Protein AF-A0A4V3XBP9-F1 (afdb_monomer_lite)

Sequence (284 aa):
MIACDRCDEWYHTQCVDMPDLEVDLVDQFICPVCILNNPNHLLKTTYKQRCWAGLRHPNPLSPEACHKPARGAFSKYCSDDCGVRFMQIRISEWGGDKAALWEAVKDAEKREAVVVRCRLDSDADNGTIQGVGRHGPAFEQCGWDQRLCFGDTEVVEFGADVLETYEEEQAREVKEDEDAMQVDEVNEWWCKGKKKCDRHAGWQKLRLAEVEFEKEMLDAGLERLTTQERKIRKRMEDVIIPNAQRSSAGSGPLQPLNGEILPNDSGKIRENGTKGKKRKAELE

pLDDT: mean 72.6, std 23.07, range [29.36, 97.5]

Organism: NCBI:txid98765

InterPro domains:
  IPR001965 Zinc finger, PHD-type [SM00249] (1-35)
  IPR011011 Zinc finger, FYVE/PHD-type [SSF57903] (1-42)
  IPR013083 Zinc finger, RING/FYVE/PHD-type [G3DSA:3.30.40.10] (1-42)
  IPR019787 Zinc finger, PHD-finger [PF00628] (1-34)
  IPR037869 Spp1/CFP1 [PTHR46174] (1-94)

Foldseek 3Di:
DDAAPPPRDDDDCVVQVHDPLQPQFWDHDHGPVNCVVCVVDPDDTDTAQAQVLLVPDPDNPDPPGGSHHAPPPVGSHVDVVSVVVSVVVVVVVVVPDPVVVCVVCVPPDDPDDDDDDPDDPDPDDDDDDDDDDDPDPPLQFCFDFQCLPDDPVCCVVCVVVVVVVVVVVVVVVVDPDDDDDDDPDPPPRTGRHGNCDVVCHCVVVVSVVVVVVVVVVVVVVVVVVVVVVVVVVVVVVVVVVVVVVVVPPPDDDDDDDDDDDDDDDDDDDDDDDDDDDDDDDDDD

Radius of gyration: 34.08 Å; chains: 1; bounding box: 68×58×112 Å

Secondary structure (DSSP, 8-state):
-EE-TTT--EE-GGGGT--TTTGGGEEE---HHHHHH-TTS----EEPPBPHHHHTSSSTTSTTS--SBP-GGG-SSSSHHHHHHHHHHHHHHHTT-HHHHHHHHTT-------------TT---S--------------B---BGGGG--HHHHHHHHHHHHHHHHHHHHHHT---S----------SB--SBSS-GGGTTHHHHHHHHHHHHHHHHHHHHHHHHHHHHHHHHHHHHHHHHHHHHTS---PPP------------------------------

Structure (mmCIF, N/CA/C/O backbone):
data_AF-A0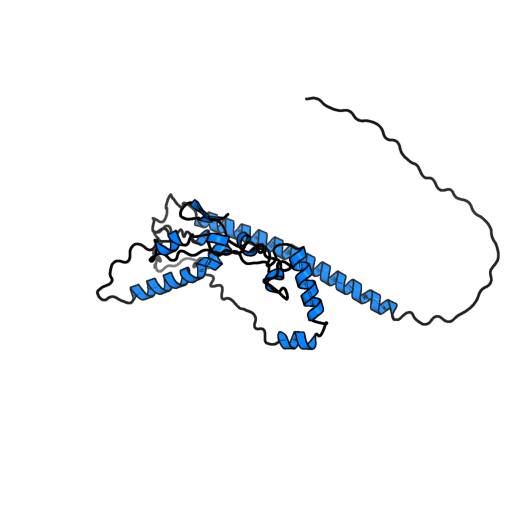A4V3XBP9-F1
#
_entry.id   AF-A0A4V3XBP9-F1
#
loop_
_atom_site.group_PDB
_atom_site.id
_atom_site.type_symbol
_atom_site.label_atom_id
_atom_site.label_alt_id
_atom_site.label_comp_id
_atom_site.label_asym_id
_atom_site.label_entity_id
_atom_site.label_seq_id
_atom_site.pdbx_PDB_ins_code
_atom_site.Cartn_x
_atom_site.Cartn_y
_atom_site.Cartn_z
_atom_site.occupancy
_atom_site.B_iso_or_equiv
_atom_site.auth_seq_id
_atom_site.auth_comp_id
_atom_site.auth_asym_id
_atom_site.auth_atom_id
_atom_site.pdbx_PDB_model_num
ATOM 1 N N . MET A 1 1 ? -19.962 8.653 -4.213 1.00 91.44 1 MET A N 1
ATOM 2 C CA . MET A 1 1 ? -20.461 8.597 -2.820 1.00 91.44 1 MET A CA 1
ATOM 3 C C . MET A 1 1 ? -19.537 7.687 -2.029 1.00 91.44 1 MET A C 1
ATOM 5 O O . MET A 1 1 ? -18.980 6.783 -2.638 1.00 91.44 1 MET A O 1
ATOM 9 N N . ILE A 1 2 ? -19.365 7.938 -0.735 1.00 95.50 2 ILE A N 1
ATOM 10 C CA . ILE A 1 2 ? -18.496 7.190 0.183 1.00 95.50 2 ILE A CA 1
ATOM 11 C C . ILE A 1 2 ? -19.254 6.918 1.489 1.00 95.50 2 ILE A C 1
ATOM 13 O O . ILE A 1 2 ? -20.028 7.772 1.924 1.00 95.50 2 ILE A O 1
ATOM 17 N N . ALA A 1 3 ? -19.082 5.736 2.077 1.00 96.62 3 ALA A N 1
ATOM 18 C CA . ALA A 1 3 ? -19.754 5.332 3.312 1.00 96.62 3 ALA A CA 1
ATOM 19 C C . ALA A 1 3 ? -18.809 5.471 4.511 1.00 96.62 3 ALA A C 1
ATOM 21 O O . ALA A 1 3 ? -17.621 5.191 4.384 1.00 96.62 3 ALA A O 1
ATOM 22 N N . CYS A 1 4 ? -19.326 5.932 5.651 1.00 96.75 4 CYS A N 1
ATOM 23 C CA . CYS A 1 4 ? -18.564 6.049 6.896 1.00 96.75 4 CYS A CA 1
ATOM 24 C C . CYS A 1 4 ? -18.426 4.689 7.591 1.00 96.75 4 CYS A C 1
ATOM 26 O O . CYS A 1 4 ? -19.439 4.111 7.965 1.00 96.75 4 CYS A O 1
ATOM 28 N N . ASP A 1 5 ? -17.203 4.247 7.891 1.00 95.88 5 ASP A N 1
ATOM 29 C CA . ASP A 1 5 ? -16.923 2.946 8.530 1.00 95.88 5 ASP A CA 1
ATOM 30 C C . ASP A 1 5 ? -17.340 2.860 10.012 1.00 95.88 5 ASP A C 1
ATOM 32 O O . ASP A 1 5 ? -17.158 1.834 10.665 1.00 95.88 5 ASP A O 1
ATOM 36 N N . ARG A 1 6 ? -17.866 3.952 10.583 1.00 93.62 6 ARG A N 1
ATOM 37 C CA . ARG A 1 6 ? -18.352 4.000 11.973 1.00 93.62 6 ARG A CA 1
ATOM 38 C C . ARG A 1 6 ? -19.871 4.058 12.095 1.00 93.62 6 ARG A C 1
ATOM 40 O O . ARG A 1 6 ? -20.410 3.504 13.047 1.00 93.62 6 ARG A O 1
ATOM 47 N N . CYS A 1 7 ? -20.546 4.804 11.224 1.00 95.31 7 CYS A N 1
ATOM 48 C CA . CYS A 1 7 ? -21.994 5.017 11.320 1.00 95.31 7 CYS A CA 1
ATOM 49 C C . CYS A 1 7 ? -22.768 4.523 10.098 1.00 95.31 7 CYS A C 1
ATOM 51 O O . CYS A 1 7 ? -23.975 4.720 10.058 1.00 95.31 7 CYS A O 1
ATOM 53 N N . ASP A 1 8 ? -22.084 3.947 9.105 1.00 95.75 8 ASP A N 1
ATOM 54 C CA . ASP A 1 8 ? -22.644 3.376 7.873 1.00 95.75 8 ASP A CA 1
ATOM 55 C C . ASP A 1 8 ? -23.457 4.351 6.993 1.00 95.75 8 ASP A C 1
ATOM 57 O O . ASP A 1 8 ? -24.073 3.956 6.001 1.00 95.75 8 ASP A O 1
ATOM 61 N N . GLU A 1 9 ? -23.421 5.649 7.305 1.00 96.94 9 GLU A N 1
ATOM 62 C CA . GLU A 1 9 ? -24.084 6.695 6.525 1.00 96.94 9 GLU A CA 1
ATOM 63 C C . GLU A 1 9 ? -23.296 7.040 5.256 1.00 96.94 9 GLU A C 1
ATOM 65 O O . GLU A 1 9 ? -22.059 7.063 5.243 1.00 96.94 9 GLU A O 1
ATOM 70 N N . TRP A 1 10 ? -24.032 7.352 4.186 1.00 96.69 10 TRP A N 1
ATOM 71 C CA . TRP A 1 10 ? -23.480 7.646 2.866 1.00 96.69 10 TRP A CA 1
ATOM 72 C C . TRP A 1 10 ? -23.360 9.146 2.613 1.00 96.69 10 TRP A C 1
ATOM 74 O O . TRP A 1 10 ? -24.317 9.907 2.746 1.00 96.69 10 TRP A O 1
ATOM 84 N N . TYR A 1 11 ? -22.191 9.558 2.138 1.00 95.81 11 TYR A N 1
ATOM 85 C CA . TYR A 1 11 ? -21.856 10.947 1.861 1.00 95.81 11 TYR A CA 1
ATOM 86 C C . TYR A 1 11 ? -21.473 11.134 0.390 1.00 95.81 11 TYR A C 1
ATOM 88 O O . TYR A 1 11 ? -20.877 10.262 -0.251 1.00 95.81 11 TYR A O 1
ATOM 96 N N . HIS A 1 12 ? -21.793 12.294 -0.181 1.00 95.94 12 HIS A N 1
ATOM 97 C CA . HIS A 1 12 ? -21.179 12.710 -1.442 1.00 95.94 12 HIS A CA 1
ATOM 98 C C . HIS A 1 12 ? -19.734 13.123 -1.165 1.00 95.94 12 HIS A C 1
ATOM 100 O O . HIS A 1 12 ? -19.489 13.854 -0.211 1.00 95.94 12 HIS A O 1
ATOM 106 N N . THR A 1 13 ? -18.797 12.697 -2.012 1.00 93.31 13 THR A N 1
ATOM 107 C CA . THR A 1 13 ? -17.357 12.977 -1.869 1.00 93.31 13 THR A CA 1
ATOM 108 C C . THR A 1 13 ? -17.093 14.483 -1.808 1.00 93.31 13 THR A C 1
ATOM 110 O O . THR A 1 13 ? -16.409 14.957 -0.908 1.00 93.31 13 THR A O 1
ATOM 113 N N . GLN A 1 14 ? -17.780 15.262 -2.648 1.00 93.62 14 GLN A N 1
ATOM 114 C CA . GLN A 1 14 ? -17.704 16.727 -2.632 1.00 93.62 14 GLN A CA 1
ATOM 115 C C . GLN A 1 14 ? -18.301 17.378 -1.370 1.00 93.62 14 GLN A C 1
ATOM 117 O O . GLN A 1 14 ? -17.860 18.453 -0.987 1.00 93.62 14 GLN A O 1
ATOM 122 N N . CYS A 1 15 ? -19.291 16.762 -0.711 1.00 94.31 15 CYS A N 1
ATOM 123 C CA . CYS A 1 15 ? -19.887 17.310 0.518 1.00 94.31 15 CYS A CA 1
ATOM 124 C C . CYS A 1 15 ? -19.013 17.093 1.761 1.00 94.31 15 CYS A C 1
ATOM 126 O O . CYS A 1 15 ? -19.315 17.648 2.814 1.00 94.31 15 CYS A O 1
ATOM 128 N N . VAL A 1 16 ? -17.977 16.260 1.652 1.00 93.56 16 VAL A N 1
ATOM 129 C CA . VAL A 1 16 ? -17.007 15.974 2.719 1.00 93.56 16 VAL A CA 1
ATOM 130 C C . VAL A 1 16 ? -15.591 16.401 2.318 1.00 93.56 16 VAL A C 1
ATOM 132 O O . VAL A 1 16 ? -14.623 15.850 2.830 1.00 93.56 16 VAL A O 1
ATOM 135 N N . ASP A 1 17 ? -15.482 17.357 1.387 1.00 91.50 17 ASP A N 1
ATOM 136 C CA . ASP A 1 17 ? -14.224 17.926 0.880 1.00 91.50 17 ASP A CA 1
ATOM 137 C C . ASP A 1 17 ? -13.209 16.883 0.377 1.00 91.50 17 ASP A C 1
ATOM 139 O O . ASP A 1 17 ? -11.997 17.062 0.480 1.00 91.50 17 ASP A O 1
ATOM 143 N N . MET A 1 18 ? -13.702 15.785 -0.204 1.00 90.94 18 MET A N 1
ATOM 144 C CA . MET A 1 18 ? -12.874 14.712 -0.747 1.00 90.94 18 MET A CA 1
ATOM 145 C C . MET A 1 18 ? -12.858 14.765 -2.282 1.00 90.94 18 MET A C 1
ATOM 147 O O . MET A 1 18 ? -13.892 14.512 -2.913 1.00 90.94 18 MET A O 1
ATOM 151 N N . PRO A 1 19 ? -11.713 15.084 -2.915 1.00 91.12 19 PRO A N 1
ATOM 152 C CA . PRO A 1 19 ? -11.616 15.144 -4.367 1.00 91.12 19 PRO A CA 1
ATOM 153 C C . PRO A 1 19 ? -11.715 13.744 -4.980 1.00 91.12 19 PRO A C 1
ATOM 155 O O . PRO A 1 19 ? -11.162 12.780 -4.456 1.00 91.12 19 PRO A O 1
ATOM 158 N N . ASP A 1 20 ? -12.362 13.636 -6.143 1.00 90.06 20 ASP A N 1
ATOM 159 C CA . ASP A 1 20 ? -12.661 12.342 -6.779 1.00 90.06 20 ASP A CA 1
ATOM 160 C C . ASP A 1 20 ? -11.404 11.510 -7.103 1.00 90.06 20 ASP A C 1
ATOM 162 O O . ASP A 1 20 ? -11.460 10.284 -7.142 1.00 90.06 20 ASP A O 1
ATOM 166 N N . LEU A 1 21 ? -10.256 12.168 -7.291 1.00 90.50 21 LEU A N 1
ATOM 167 C CA . LEU A 1 21 ? -8.968 11.510 -7.528 1.00 90.50 21 LEU A CA 1
ATOM 168 C C . LEU A 1 21 ? -8.425 10.782 -6.286 1.00 90.50 21 LEU A C 1
ATOM 170 O O . LEU A 1 21 ? -7.641 9.850 -6.431 1.00 90.50 21 LEU A O 1
ATOM 174 N N . GLU A 1 22 ? -8.823 11.189 -5.081 1.00 90.06 22 GLU A N 1
ATOM 175 C CA . GLU A 1 22 ? -8.326 10.625 -3.818 1.00 90.06 22 GLU A CA 1
ATOM 176 C C . GLU A 1 22 ? -9.251 9.555 -3.236 1.00 90.06 22 GLU A C 1
ATOM 178 O O . GLU A 1 22 ? -8.846 8.820 -2.340 1.00 90.06 22 GLU A O 1
ATOM 183 N N . VAL A 1 23 ? -10.466 9.411 -3.768 1.00 92.69 23 VAL A N 1
ATOM 184 C CA . VAL A 1 23 ? -11.466 8.454 -3.269 1.00 92.69 23 VAL A CA 1
ATOM 185 C C . VAL A 1 23 ? -10.934 7.018 -3.302 1.00 92.69 23 VAL A C 1
ATOM 187 O O . VAL A 1 23 ? -11.096 6.279 -2.336 1.00 92.69 23 VAL A O 1
ATOM 190 N N . ASP A 1 24 ? -10.216 6.644 -4.365 1.00 91.81 24 ASP A N 1
ATOM 191 C CA . ASP A 1 24 ? -9.596 5.316 -4.510 1.00 91.81 24 ASP A CA 1
ATOM 192 C C . ASP A 1 24 ? -8.449 5.066 -3.509 1.00 91.81 24 ASP A C 1
ATOM 194 O O . ASP A 1 24 ? -8.020 3.922 -3.316 1.00 91.81 24 ASP A O 1
ATOM 198 N N . LEU A 1 25 ? -7.914 6.129 -2.901 1.00 95.50 25 LEU A N 1
ATOM 199 C CA . LEU A 1 25 ? -6.853 6.056 -1.900 1.00 95.50 25 LEU A CA 1
ATOM 200 C C . LEU A 1 25 ? -7.402 5.924 -0.489 1.00 95.50 25 LEU A C 1
ATOM 202 O O . LEU A 1 25 ? -6.624 5.615 0.404 1.00 95.50 25 LEU A O 1
ATOM 206 N N . VAL A 1 26 ? -8.695 6.138 -0.260 1.00 96.00 26 VAL A N 1
ATOM 207 C CA . VAL A 1 26 ? -9.257 5.988 1.080 1.00 96.00 26 VAL A CA 1
ATOM 208 C C . VAL A 1 26 ? -9.154 4.526 1.511 1.00 96.00 26 VAL A C 1
ATOM 210 O O . VAL A 1 26 ? -9.463 3.593 0.756 1.00 96.00 26 VAL A O 1
ATOM 213 N N . ASP A 1 27 ? -8.635 4.335 2.718 1.00 94.44 27 ASP A N 1
ATOM 214 C CA . ASP A 1 27 ? -8.583 3.031 3.363 1.00 94.44 27 ASP A CA 1
ATOM 215 C C . ASP A 1 27 ? -9.769 2.873 4.311 1.00 94.44 27 ASP A C 1
ATOM 217 O O . ASP A 1 27 ? -10.637 2.042 4.058 1.00 94.44 27 ASP A O 1
ATOM 221 N N . GLN A 1 28 ? -9.866 3.764 5.300 1.00 95.06 28 GLN A N 1
ATOM 222 C CA . GLN A 1 28 ? -11.012 3.894 6.193 1.00 95.06 28 GLN A CA 1
ATOM 223 C C . GLN A 1 28 ? -11.531 5.332 6.162 1.00 95.06 28 GLN A C 1
ATOM 225 O O . GLN A 1 28 ? -10.770 6.272 6.396 1.00 95.06 28 GLN A O 1
ATOM 230 N N . PHE A 1 29 ? -12.823 5.521 5.904 1.00 96.81 29 PHE A N 1
ATOM 231 C CA . PHE A 1 29 ? -13.483 6.821 5.931 1.00 96.81 29 PHE A CA 1
ATOM 232 C C . PHE A 1 29 ? -14.249 7.030 7.234 1.00 96.81 29 PHE A C 1
ATOM 234 O O . PHE A 1 29 ? -15.204 6.313 7.531 1.00 96.81 29 PHE A O 1
ATOM 241 N N . ILE A 1 30 ? -13.902 8.085 7.976 1.00 96.50 30 ILE A N 1
ATOM 242 C CA . ILE A 1 30 ? -14.683 8.529 9.134 1.00 96.50 30 ILE A CA 1
ATOM 243 C C . ILE A 1 30 ? -15.304 9.890 8.831 1.00 96.50 30 ILE A C 1
ATOM 245 O O . ILE A 1 30 ? -14.603 10.862 8.548 1.00 96.50 30 ILE A O 1
ATOM 249 N N . CYS A 1 31 ? -16.634 9.978 8.905 1.00 95.69 31 CYS A N 1
ATOM 250 C CA . CYS A 1 31 ? -17.333 11.216 8.584 1.00 95.69 31 CYS A CA 1
ATOM 251 C C . CYS A 1 31 ? -17.072 12.319 9.631 1.00 95.69 31 CYS A C 1
ATOM 253 O O . CYS A 1 31 ? -16.862 12.022 10.814 1.00 95.69 31 CYS A O 1
ATOM 255 N N . PRO A 1 32 ? -17.173 13.607 9.245 1.00 94.44 32 PRO A N 1
ATOM 256 C CA . PRO A 1 32 ? -16.943 14.729 10.159 1.00 94.44 32 PRO A CA 1
ATOM 257 C C . PRO A 1 32 ? -17.831 14.695 11.408 1.00 94.44 32 PRO A C 1
ATOM 259 O O . PRO A 1 32 ? -17.388 15.053 12.495 1.00 94.44 32 PRO A O 1
ATOM 262 N N . VAL A 1 33 ? -19.071 14.211 11.276 1.00 94.88 33 VAL A N 1
ATOM 263 C CA . VAL A 1 33 ? -20.015 14.076 12.398 1.00 94.88 33 VAL A CA 1
ATOM 264 C C . VAL A 1 33 ? -19.495 13.078 13.434 1.00 94.88 33 VAL A C 1
ATOM 266 O O . VAL A 1 33 ? -19.528 13.355 14.631 1.00 94.88 33 VAL A O 1
ATOM 269 N N . CYS A 1 34 ? -18.968 11.932 12.996 1.00 95.31 34 CYS A N 1
ATOM 270 C CA . CYS A 1 34 ? -18.378 10.945 13.895 1.00 95.31 34 CYS A CA 1
ATOM 271 C C . CYS A 1 34 ? -17.122 11.474 14.590 1.00 95.31 34 CYS A C 1
ATOM 273 O O . CYS A 1 34 ? -16.969 11.228 15.784 1.00 95.31 34 CYS A O 1
ATOM 275 N N . ILE A 1 35 ? -16.261 12.209 13.878 1.00 93.19 35 ILE A N 1
ATOM 276 C CA . ILE A 1 35 ? -15.054 12.818 14.457 1.00 93.19 35 ILE A CA 1
ATOM 277 C C . ILE A 1 35 ? -15.447 13.837 15.538 1.00 93.19 35 ILE A C 1
ATOM 279 O O . ILE A 1 35 ? -14.951 13.771 16.659 1.00 93.19 35 ILE A O 1
ATOM 283 N N . LEU A 1 36 ? -16.400 14.727 15.241 1.00 93.00 36 LEU A N 1
ATOM 284 C CA . LEU A 1 36 ? -16.852 15.766 16.173 1.00 93.00 36 LEU A CA 1
ATOM 285 C C . LEU A 1 36 ? -17.561 15.204 17.413 1.00 93.00 36 LEU A C 1
ATOM 287 O O . LEU A 1 36 ? -17.370 15.715 18.512 1.00 93.00 36 LEU A O 1
ATOM 291 N N . ASN A 1 37 ? -18.357 14.143 17.258 1.00 94.06 37 ASN A N 1
ATOM 292 C CA . ASN A 1 37 ? -19.113 13.549 18.366 1.00 94.06 37 ASN A CA 1
ATOM 293 C C . ASN A 1 37 ? -18.254 12.701 19.317 1.00 94.06 37 ASN A C 1
ATOM 295 O O . ASN A 1 37 ? -18.747 12.273 20.358 1.00 94.06 37 ASN A O 1
ATOM 299 N N . ASN A 1 38 ? -16.995 12.426 18.971 1.00 90.25 38 ASN A N 1
ATOM 300 C CA . ASN A 1 38 ? -16.111 11.555 19.743 1.00 90.25 38 ASN A CA 1
ATOM 301 C C . ASN A 1 38 ? -14.758 12.242 20.010 1.00 90.25 38 ASN A C 1
ATOM 303 O O . ASN A 1 38 ? -13.726 11.720 19.595 1.00 90.25 38 ASN A O 1
ATOM 307 N N . PRO A 1 39 ? -14.730 13.387 20.721 1.00 85.31 39 PRO A N 1
ATOM 308 C CA . PRO A 1 39 ? -13.514 14.188 20.894 1.00 85.31 39 PRO A CA 1
ATOM 309 C C . PRO A 1 39 ? -12.410 13.478 21.694 1.00 85.31 39 PRO A C 1
ATOM 311 O O . PRO A 1 39 ? -11.242 13.824 21.562 1.00 85.31 39 PRO A O 1
ATOM 314 N N . ASN A 1 40 ? -12.769 12.469 22.494 1.00 87.06 40 ASN A N 1
ATOM 315 C CA . ASN A 1 40 ? -11.823 11.671 23.280 1.00 87.06 40 ASN A CA 1
ATOM 316 C C . ASN A 1 40 ? -11.276 10.452 22.512 1.00 87.06 40 ASN A C 1
ATOM 318 O O . ASN A 1 40 ? -10.496 9.683 23.065 1.00 87.06 40 ASN A O 1
ATOM 322 N N . HIS A 1 41 ? -11.685 10.252 21.255 1.00 83.44 41 HIS A N 1
ATOM 323 C CA . HIS A 1 41 ? -11.189 9.180 20.396 1.00 83.44 41 HIS A CA 1
ATOM 324 C C . HIS A 1 41 ? -10.408 9.772 19.215 1.00 83.44 41 HIS A C 1
ATOM 326 O O . HIS A 1 41 ? -10.851 10.726 18.580 1.00 83.44 41 HIS A O 1
ATOM 332 N N . LEU A 1 42 ? -9.270 9.166 18.868 1.00 85.19 42 LEU A N 1
ATOM 333 C CA . LEU A 1 42 ? -8.418 9.546 17.728 1.00 85.19 42 LEU A CA 1
ATOM 334 C C . LEU A 1 42 ? -9.012 9.086 16.382 1.00 85.19 42 LEU A C 1
ATOM 336 O O . LEU A 1 42 ? -8.369 8.391 15.597 1.00 85.19 42 LEU A O 1
ATOM 340 N N . LEU A 1 43 ? -10.266 9.447 16.117 1.00 91.12 43 LEU A N 1
ATOM 341 C CA . LEU A 1 43 ? -10.947 9.101 14.874 1.00 91.12 43 LEU A CA 1
ATOM 342 C C . LEU A 1 43 ? -10.453 9.983 13.727 1.00 91.12 43 LEU A C 1
ATOM 344 O O . LEU A 1 43 ? -10.602 11.204 13.758 1.00 91.12 43 LEU A O 1
ATOM 348 N N . LYS A 1 44 ? -9.902 9.354 12.689 1.00 92.50 44 LYS A N 1
ATOM 349 C CA . LYS A 1 44 ? -9.446 10.022 11.467 1.00 92.50 44 LYS A CA 1
ATOM 350 C C . LYS A 1 44 ? -9.636 9.110 10.260 1.00 92.50 44 LYS A C 1
ATOM 352 O O . LYS A 1 44 ? -9.524 7.896 10.387 1.00 92.50 44 LYS A O 1
ATOM 357 N N . THR A 1 45 ? -9.880 9.707 9.099 1.00 93.94 45 THR A N 1
ATOM 358 C CA . THR A 1 45 ? -9.830 8.997 7.815 1.00 93.94 45 THR A CA 1
ATOM 359 C C . THR A 1 45 ? -8.389 8.581 7.523 1.00 93.94 45 THR A C 1
ATOM 361 O O . THR A 1 45 ? -7.470 9.399 7.642 1.00 93.94 45 THR A O 1
ATOM 364 N N . THR A 1 46 ? -8.188 7.322 7.149 1.00 94.12 46 THR A N 1
ATOM 365 C CA . THR A 1 46 ? -6.886 6.760 6.776 1.00 94.12 46 THR A CA 1
ATOM 366 C C . THR A 1 46 ? -6.805 6.551 5.266 1.00 94.12 46 THR A C 1
ATOM 368 O O . THR A 1 46 ? -7.819 6.429 4.573 1.00 94.12 46 THR A O 1
ATOM 371 N N . TYR A 1 47 ? -5.581 6.544 4.736 1.00 94.94 47 TYR A N 1
ATOM 372 C CA . TYR A 1 47 ? -5.331 6.505 3.297 1.00 94.94 47 TYR A CA 1
ATOM 373 C C . TYR A 1 47 ? -4.253 5.481 2.943 1.00 94.94 47 TYR A C 1
ATOM 375 O O . TYR A 1 47 ? -3.198 5.407 3.575 1.00 94.94 47 TYR A O 1
ATOM 383 N N . LYS A 1 48 ? -4.494 4.754 1.855 1.00 94.69 48 LYS A N 1
ATOM 384 C CA . LYS A 1 48 ? -3.541 3.882 1.177 1.00 94.69 48 LYS A CA 1
ATOM 385 C C . LYS A 1 48 ? -2.418 4.710 0.568 1.00 94.69 48 LYS A C 1
ATOM 387 O O . LYS A 1 48 ? -2.619 5.807 0.044 1.00 94.69 48 LYS A O 1
ATOM 392 N N . GLN A 1 49 ? -1.221 4.133 0.545 1.00 94.62 49 GLN A N 1
ATOM 393 C CA . GLN A 1 49 ? -0.086 4.742 -0.140 1.00 94.62 49 GLN A CA 1
ATOM 394 C C . GLN A 1 49 ? -0.370 4.862 -1.641 1.00 94.62 49 GLN A C 1
ATOM 396 O O . GLN A 1 49 ? -0.649 3.870 -2.315 1.00 94.62 49 GLN A O 1
ATOM 401 N N . ARG A 1 50 ? -0.273 6.076 -2.185 1.00 95.56 50 ARG A N 1
ATOM 402 C CA . ARG A 1 50 ? -0.457 6.342 -3.617 1.00 95.56 50 ARG A CA 1
ATOM 403 C C . ARG A 1 50 ? 0.710 5.790 -4.441 1.00 95.56 50 ARG A C 1
ATOM 405 O O . ARG A 1 50 ? 1.859 5.788 -4.006 1.00 95.56 50 ARG A O 1
ATOM 412 N N . CYS A 1 51 ? 0.428 5.367 -5.674 1.00 96.06 51 CYS A N 1
ATOM 413 C CA . CYS A 1 51 ? 1.435 4.916 -6.634 1.00 96.06 51 CYS A CA 1
ATOM 414 C C . CYS A 1 51 ? 2.591 5.922 -6.780 1.00 96.06 51 CYS A C 1
ATOM 416 O O . CYS A 1 51 ? 2.381 7.094 -7.110 1.00 96.06 51 CYS A O 1
ATOM 418 N N . TRP A 1 52 ? 3.832 5.447 -6.626 1.00 94.81 52 TRP A N 1
ATOM 419 C CA . TRP A 1 52 ? 5.009 6.321 -6.627 1.00 94.81 52 TRP A CA 1
ATOM 420 C C . TRP A 1 52 ? 5.231 7.040 -7.962 1.00 94.81 52 TRP A C 1
ATOM 422 O O . TRP A 1 52 ? 5.719 8.168 -7.983 1.00 94.81 52 TRP A O 1
ATOM 432 N N . ALA A 1 53 ? 4.815 6.414 -9.069 1.00 94.56 53 ALA A N 1
ATOM 433 C CA . ALA A 1 53 ? 4.848 7.019 -10.398 1.00 94.56 53 ALA A CA 1
ATOM 434 C C . ALA A 1 53 ? 3.941 8.257 -10.499 1.00 94.56 53 ALA A C 1
ATOM 436 O O . ALA A 1 53 ? 4.254 9.189 -11.229 1.00 94.56 53 ALA A O 1
ATOM 437 N N . GLY A 1 54 ? 2.829 8.279 -9.758 1.00 93.50 54 GLY A N 1
ATOM 438 C CA . GLY A 1 54 ? 1.959 9.448 -9.665 1.00 93.50 54 GLY A CA 1
ATOM 439 C C . GLY A 1 54 ? 2.500 10.517 -8.725 1.00 93.50 54 GLY A C 1
ATOM 440 O O . GLY A 1 54 ? 2.508 11.690 -9.080 1.00 93.50 54 GLY A O 1
ATOM 441 N N . LEU A 1 55 ? 3.014 10.109 -7.560 1.00 92.88 55 LEU A N 1
ATOM 442 C CA . LEU A 1 55 ? 3.609 11.028 -6.581 1.00 92.88 55 LEU A CA 1
ATOM 443 C C . LEU A 1 55 ? 4.827 11.783 -7.127 1.00 92.88 55 LEU A C 1
ATOM 445 O O . LEU A 1 55 ? 5.055 12.928 -6.758 1.00 92.88 55 LEU A O 1
ATOM 449 N N . ARG A 1 56 ? 5.613 11.143 -7.998 1.00 91.56 56 ARG A N 1
ATOM 450 C CA . ARG A 1 56 ? 6.795 11.740 -8.639 1.00 91.56 56 ARG A CA 1
ATOM 451 C C . ARG A 1 56 ? 6.533 12.232 -10.063 1.00 91.56 56 ARG A C 1
ATOM 453 O O . ARG A 1 56 ? 7.480 12.517 -10.788 1.00 91.56 56 ARG A O 1
ATOM 460 N N . HIS A 1 57 ? 5.272 12.309 -10.479 1.00 92.19 57 HIS A N 1
ATOM 461 C CA . HIS A 1 57 ? 4.921 12.966 -11.733 1.00 92.19 57 HIS A CA 1
ATOM 462 C C . HIS A 1 57 ? 5.304 14.459 -11.653 1.00 92.19 57 HIS A C 1
ATOM 464 O O . HIS A 1 57 ? 5.167 15.033 -10.573 1.00 92.19 57 HIS A O 1
ATOM 470 N N . PRO A 1 58 ? 5.721 15.126 -12.749 1.00 90.44 58 PRO A N 1
ATOM 471 C CA . PRO A 1 58 ? 6.044 16.559 -12.726 1.00 90.44 58 PRO A CA 1
ATOM 472 C C . PRO A 1 58 ? 4.919 17.429 -12.154 1.00 90.44 58 PRO A C 1
ATOM 474 O O . PRO A 1 58 ? 5.177 18.410 -11.468 1.00 90.44 58 PRO A O 1
ATOM 477 N N . ASN A 1 59 ? 3.669 17.015 -12.386 1.00 92.62 59 ASN A N 1
ATOM 478 C CA . ASN A 1 59 ? 2.471 17.612 -11.803 1.00 92.62 59 ASN A CA 1
ATOM 479 C C . ASN A 1 59 ? 1.665 16.536 -11.051 1.00 92.62 59 ASN A C 1
ATOM 481 O O . ASN A 1 59 ? 0.799 15.911 -11.670 1.00 92.62 59 ASN A O 1
ATOM 485 N N . PRO A 1 60 ? 1.920 16.278 -9.753 1.00 92.25 60 PRO A N 1
ATOM 486 C CA . PRO A 1 60 ? 1.289 15.176 -9.013 1.00 92.25 60 PRO A CA 1
ATOM 487 C C . PRO A 1 60 ? -0.226 15.315 -8.827 1.00 92.25 60 PRO A C 1
ATOM 489 O O . PRO A 1 60 ? -0.922 14.312 -8.671 1.00 92.25 60 PRO A O 1
ATOM 492 N N . LEU A 1 61 ? -0.741 16.546 -8.831 1.00 89.56 61 LEU A N 1
ATOM 493 C CA . LEU A 1 61 ? -2.171 16.847 -8.684 1.00 89.56 61 LEU A CA 1
ATOM 494 C C . LEU A 1 61 ? -2.928 16.815 -10.022 1.00 89.56 61 LEU A C 1
ATOM 496 O O . LEU A 1 61 ? -4.153 16.854 -10.035 1.00 89.56 61 LEU A O 1
ATOM 500 N N . SER A 1 62 ? -2.215 16.738 -11.152 1.00 92.56 62 SER A N 1
ATOM 501 C CA . SER A 1 62 ? -2.839 16.667 -12.475 1.00 92.56 62 SER A CA 1
ATOM 502 C C . SER A 1 62 ? -3.596 15.341 -12.651 1.00 92.56 62 SER A C 1
ATOM 504 O O . SER A 1 62 ? -3.114 14.309 -12.169 1.00 92.56 62 SER A O 1
ATOM 506 N N . PRO A 1 63 ? -4.715 15.314 -13.398 1.00 91.12 63 PRO A N 1
ATOM 507 C CA . PRO A 1 63 ? -5.363 14.074 -13.838 1.00 91.12 63 PRO A CA 1
ATOM 508 C C . PRO A 1 63 ? -4.445 13.149 -14.655 1.00 91.12 63 PRO A C 1
ATOM 510 O O . PRO A 1 63 ? -4.710 11.957 -14.770 1.00 91.12 63 PRO A O 1
ATOM 513 N N . GLU A 1 64 ? -3.361 13.686 -15.222 1.00 90.56 64 GLU A N 1
ATOM 514 C CA . GLU A 1 64 ? -2.348 12.913 -15.955 1.00 90.56 64 GLU A CA 1
ATOM 515 C C . GLU A 1 64 ? -1.468 12.058 -15.029 1.00 90.56 64 GLU A C 1
ATOM 517 O O . GLU A 1 64 ? -0.903 11.047 -15.456 1.00 90.56 64 GLU A O 1
ATOM 522 N N . ALA A 1 65 ? -1.348 12.440 -13.754 1.00 93.69 65 ALA A N 1
ATOM 523 C CA . ALA A 1 65 ? -0.616 11.663 -12.768 1.00 93.69 65 ALA A CA 1
ATOM 524 C C . ALA A 1 65 ? -1.430 10.436 -12.332 1.00 93.69 65 ALA A C 1
ATOM 526 O O . ALA A 1 65 ? -2.654 10.448 -12.275 1.00 93.69 65 ALA A O 1
ATOM 527 N N . CYS A 1 66 ? -0.752 9.352 -11.956 1.00 94.75 66 CYS A N 1
ATOM 528 C CA . CYS A 1 66 ? -1.440 8.160 -11.465 1.00 94.75 66 CYS A CA 1
ATOM 529 C C . CYS A 1 66 ? -1.977 8.382 -10.041 1.00 94.75 66 CYS A C 1
ATOM 531 O O . CYS A 1 66 ? -1.194 8.616 -9.126 1.00 94.75 66 CYS A O 1
ATOM 533 N N . HIS A 1 67 ? -3.287 8.287 -9.818 1.00 95.56 67 HIS A N 1
ATOM 534 C CA . HIS A 1 67 ? -3.907 8.440 -8.485 1.00 95.56 67 HIS A CA 1
ATOM 535 C C . HIS A 1 67 ? -4.309 7.117 -7.827 1.00 95.56 67 HIS A C 1
ATOM 537 O O . HIS A 1 67 ? -4.909 7.097 -6.765 1.00 95.56 67 HIS A O 1
ATOM 543 N N . LYS A 1 68 ? -3.917 5.989 -8.424 1.00 95.38 68 LYS A N 1
ATOM 544 C CA . LYS A 1 68 ? -4.238 4.661 -7.892 1.00 95.38 68 LYS A CA 1
ATOM 545 C C . LYS A 1 68 ? -3.385 4.312 -6.664 1.00 95.38 68 LYS A C 1
ATOM 547 O O . LYS A 1 68 ? -2.212 4.713 -6.619 1.00 95.38 68 LYS A O 1
ATOM 552 N N . PRO A 1 69 ? -3.905 3.496 -5.732 1.00 96.62 69 PRO A N 1
ATOM 553 C CA . PRO A 1 69 ? -3.120 2.977 -4.619 1.00 96.62 69 PRO A CA 1
ATOM 554 C C . PRO A 1 69 ? -1.994 2.059 -5.116 1.00 96.62 69 PRO A C 1
ATOM 556 O O . PRO A 1 69 ? -2.120 1.356 -6.123 1.00 96.62 69 PRO A O 1
ATOM 559 N N . ALA A 1 70 ? -0.860 2.087 -4.425 1.00 96.31 70 ALA A N 1
ATOM 560 C CA . ALA A 1 70 ? 0.225 1.134 -4.604 1.00 96.31 70 ALA A CA 1
ATOM 561 C C . ALA A 1 70 ? -0.206 -0.262 -4.121 1.00 96.31 70 ALA A C 1
ATOM 563 O O . ALA A 1 70 ? -1.094 -0.384 -3.279 1.00 96.31 70 ALA A O 1
ATOM 564 N N . ARG A 1 71 ? 0.447 -1.331 -4.601 1.00 93.75 71 ARG A N 1
ATOM 565 C CA . ARG A 1 71 ? 0.155 -2.713 -4.158 1.00 93.75 71 ARG A CA 1
ATOM 566 C C . ARG A 1 71 ? 0.756 -3.040 -2.774 1.00 93.75 71 ARG A C 1
ATOM 568 O O . ARG A 1 71 ? 1.130 -4.185 -2.527 1.00 93.75 71 ARG A O 1
ATOM 575 N N . GLY A 1 72 ? 0.894 -2.039 -1.901 1.00 87.19 72 GLY A N 1
ATOM 576 C CA . GLY A 1 72 ? 1.429 -2.172 -0.543 1.00 87.19 72 GLY A CA 1
ATOM 577 C C . GLY A 1 72 ? 2.811 -2.829 -0.503 1.00 87.19 72 GLY A C 1
ATOM 578 O O . GLY A 1 72 ? 3.724 -2.425 -1.229 1.00 87.19 72 GLY A O 1
ATOM 579 N N . ALA A 1 73 ? 2.941 -3.874 0.317 1.00 85.19 73 ALA A N 1
ATOM 580 C CA . ALA A 1 73 ? 4.176 -4.636 0.508 1.00 85.19 73 ALA A CA 1
ATOM 581 C C . ALA A 1 73 ? 4.761 -5.214 -0.797 1.00 85.19 73 ALA A C 1
ATOM 583 O O . ALA A 1 73 ? 5.976 -5.361 -0.924 1.00 85.19 73 ALA A O 1
ATOM 584 N N . PHE A 1 74 ? 3.925 -5.494 -1.803 1.00 87.56 74 PHE A N 1
ATOM 585 C CA . PHE A 1 74 ? 4.369 -6.130 -3.046 1.00 87.56 74 PHE A CA 1
ATOM 586 C C . PHE A 1 74 ? 4.991 -5.154 -4.046 1.00 87.56 74 PHE A C 1
ATOM 588 O O . PHE A 1 74 ? 5.828 -5.545 -4.861 1.00 87.56 74 PHE A O 1
ATOM 595 N N . SER A 1 75 ? 4.557 -3.891 -4.051 1.00 92.31 75 SER A N 1
ATOM 596 C CA . SER A 1 75 ? 5.064 -2.898 -4.995 1.00 92.31 75 SER A CA 1
ATOM 597 C C . SER A 1 75 ? 4.710 -1.480 -4.580 1.00 92.31 75 SER A C 1
ATOM 599 O O . SER A 1 75 ? 3.583 -1.182 -4.195 1.00 92.31 75 SER A O 1
ATOM 601 N N . LYS A 1 76 ? 5.652 -0.567 -4.822 1.00 94.56 76 LYS A N 1
ATOM 602 C CA . LYS A 1 76 ? 5.468 0.886 -4.680 1.00 94.56 76 LYS A CA 1
ATOM 603 C C . LYS A 1 76 ? 4.613 1.492 -5.803 1.00 94.56 76 LYS A C 1
ATOM 605 O O . LYS A 1 76 ? 4.362 2.696 -5.817 1.00 94.56 76 LYS A O 1
ATOM 610 N N . TYR A 1 77 ? 4.198 0.679 -6.771 1.00 96.31 77 TYR A N 1
ATOM 611 C CA . TYR A 1 77 ? 3.419 1.091 -7.932 1.00 96.31 77 TYR A CA 1
ATOM 612 C C . TYR A 1 77 ? 2.083 0.351 -7.964 1.00 96.31 77 TYR A C 1
ATOM 614 O O . TYR A 1 77 ? 1.984 -0.787 -7.509 1.00 96.31 77 TYR A O 1
ATOM 622 N N . CYS A 1 78 ? 1.057 0.975 -8.543 1.00 95.69 78 CYS A N 1
ATOM 623 C CA . CYS A 1 78 ? -0.242 0.330 -8.741 1.00 95.69 78 CYS A CA 1
ATOM 624 C C . CYS A 1 78 ? -0.183 -0.789 -9.798 1.00 95.69 78 CYS A C 1
ATOM 626 O O . CYS A 1 78 ? -0.898 -1.781 -9.697 1.00 95.69 78 CYS A O 1
ATOM 628 N N . SER A 1 79 ? 0.706 -0.670 -10.789 1.00 96.31 79 SER A N 1
ATOM 629 C CA . SER A 1 79 ? 0.886 -1.622 -11.888 1.00 96.31 79 SER A CA 1
ATOM 630 C C . SER A 1 79 ? 2.357 -1.747 -12.288 1.00 96.31 79 SER A C 1
ATOM 632 O O . SER A 1 79 ? 3.177 -0.882 -11.966 1.00 96.31 79 SER A O 1
ATOM 634 N N . ASP A 1 80 ? 2.689 -2.826 -12.999 1.00 95.62 80 ASP A N 1
ATOM 635 C CA . ASP A 1 80 ? 4.043 -3.038 -13.518 1.00 95.62 80 ASP A CA 1
ATOM 636 C C . ASP A 1 80 ? 4.380 -1.993 -14.588 1.00 95.62 80 ASP A C 1
ATOM 638 O O . ASP A 1 80 ? 5.478 -1.446 -14.571 1.00 95.62 80 ASP A O 1
ATOM 642 N N . ASP A 1 81 ? 3.411 -1.599 -15.424 1.00 96.06 81 ASP A N 1
ATOM 643 C CA . ASP A 1 81 ? 3.550 -0.490 -16.376 1.00 96.06 81 ASP A CA 1
ATOM 644 C C . ASP A 1 81 ? 3.931 0.832 -15.703 1.00 96.06 81 ASP A C 1
ATOM 646 O O . ASP A 1 81 ? 4.838 1.525 -16.169 1.00 96.06 81 ASP A O 1
ATOM 650 N N . CYS A 1 82 ? 3.280 1.187 -14.587 1.00 95.50 82 CYS A N 1
ATOM 651 C CA . CYS A 1 82 ? 3.644 2.383 -13.826 1.00 95.50 82 CYS A CA 1
ATOM 652 C C . CYS A 1 82 ? 5.071 2.283 -13.275 1.00 95.50 82 CYS A C 1
ATOM 654 O O . CYS A 1 82 ? 5.805 3.271 -13.314 1.00 95.50 82 CYS A O 1
ATOM 656 N N . GLY A 1 83 ? 5.479 1.100 -12.809 1.00 95.25 83 GLY A N 1
ATOM 657 C CA . GLY A 1 83 ? 6.849 0.852 -12.365 1.00 95.25 83 GLY A CA 1
ATOM 658 C C . GLY A 1 83 ? 7.871 0.998 -13.493 1.00 95.25 83 GLY A C 1
ATOM 659 O O . GLY A 1 83 ? 8.882 1.677 -13.322 1.00 95.25 83 GLY A O 1
ATOM 660 N N . VAL A 1 84 ? 7.592 0.426 -14.667 1.00 95.06 84 VAL A N 1
ATOM 661 C CA . VAL A 1 84 ? 8.470 0.502 -15.845 1.00 95.06 84 VAL A CA 1
ATOM 662 C C . VAL A 1 84 ? 8.590 1.938 -16.351 1.00 95.06 84 VAL A C 1
ATOM 664 O O . VAL A 1 84 ? 9.709 2.413 -16.535 1.00 95.06 84 VAL A O 1
ATOM 667 N N . ARG A 1 85 ? 7.472 2.658 -16.515 1.00 92.06 85 ARG A N 1
ATOM 668 C CA . ARG A 1 85 ? 7.455 4.077 -16.922 1.00 92.06 85 ARG A CA 1
ATOM 669 C C . ARG A 1 85 ? 8.284 4.939 -15.975 1.00 92.06 85 ARG A C 1
ATOM 671 O O . ARG A 1 85 ? 9.107 5.733 -16.419 1.00 92.06 85 ARG A O 1
ATOM 678 N N . PHE A 1 86 ? 8.089 4.755 -14.670 1.00 93.38 86 PHE A N 1
ATOM 679 C CA . PHE A 1 86 ? 8.836 5.497 -13.664 1.00 93.38 86 PHE A CA 1
ATOM 680 C C . PHE A 1 86 ? 10.342 5.215 -13.749 1.00 93.38 86 PHE A C 1
ATOM 682 O O . PHE A 1 86 ? 11.148 6.144 -13.740 1.00 93.38 86 PHE A O 1
ATOM 689 N N . MET A 1 87 ? 10.737 3.945 -13.892 1.00 92.31 87 MET A N 1
ATOM 690 C CA . MET A 1 87 ? 12.150 3.588 -14.049 1.00 92.31 87 MET A CA 1
ATOM 691 C C . MET A 1 87 ? 12.753 4.135 -15.344 1.00 92.31 87 MET A C 1
ATOM 693 O O . MET A 1 87 ? 13.897 4.577 -15.326 1.00 92.31 87 MET A O 1
ATOM 697 N N . GLN A 1 88 ? 12.003 4.154 -16.449 1.00 90.38 88 GLN A N 1
ATOM 698 C CA . GLN A 1 88 ? 12.453 4.741 -17.714 1.00 90.38 88 GLN A CA 1
ATOM 699 C C . GLN A 1 88 ? 12.771 6.231 -17.566 1.00 90.38 88 GLN A C 1
ATOM 701 O O . GLN A 1 88 ? 13.852 6.654 -17.973 1.00 90.38 88 GLN A O 1
ATOM 706 N N . ILE A 1 89 ? 11.878 7.000 -16.930 1.00 87.75 89 ILE A N 1
ATOM 707 C CA . ILE A 1 89 ? 12.107 8.424 -16.640 1.00 87.75 89 ILE A CA 1
ATOM 708 C C . ILE A 1 89 ? 13.373 8.578 -15.795 1.00 87.75 89 ILE A C 1
ATOM 710 O O . ILE A 1 89 ? 14.295 9.288 -16.185 1.00 87.75 89 ILE A O 1
ATOM 714 N N . ARG A 1 90 ? 13.482 7.818 -14.702 1.00 88.06 90 ARG A N 1
ATOM 715 C CA . ARG A 1 90 ? 14.628 7.904 -13.790 1.00 88.06 90 ARG A CA 1
ATOM 716 C C . ARG A 1 90 ? 15.964 7.561 -14.461 1.00 88.06 90 ARG A C 1
ATOM 718 O O . ARG A 1 90 ? 16.984 8.168 -14.153 1.00 88.06 90 ARG A O 1
ATOM 725 N N . ILE A 1 91 ? 15.974 6.579 -15.366 1.00 88.12 91 ILE A N 1
ATOM 726 C CA . ILE A 1 91 ? 17.160 6.217 -16.158 1.00 88.12 91 ILE A CA 1
ATOM 727 C C . ILE A 1 91 ? 17.500 7.333 -17.150 1.00 88.12 91 ILE A C 1
ATOM 729 O O . ILE A 1 91 ? 18.675 7.652 -17.313 1.00 88.12 91 ILE A O 1
ATOM 733 N N . SER A 1 92 ? 16.491 7.932 -17.789 1.00 86.94 92 SER A N 1
ATOM 734 C CA . SER A 1 92 ? 16.701 9.041 -18.723 1.00 86.94 92 SER A CA 1
ATOM 735 C C . SER A 1 92 ? 17.257 10.290 -18.032 1.00 86.94 92 SER A C 1
ATOM 737 O O . SER A 1 92 ? 18.178 10.907 -18.558 1.00 86.94 92 SER A O 1
ATOM 739 N N . GLU A 1 93 ? 16.776 10.605 -16.827 1.00 84.88 93 GLU A N 1
ATOM 740 C CA . GLU A 1 93 ? 17.262 11.723 -16.009 1.00 84.88 93 GLU A CA 1
ATOM 741 C C . GLU A 1 93 ? 18.688 11.498 -15.500 1.00 84.88 93 GLU A C 1
ATOM 743 O O . GLU A 1 93 ? 19.468 12.443 -15.424 1.00 84.88 93 GLU A O 1
ATOM 748 N N . TRP A 1 94 ? 19.054 10.254 -15.167 1.00 82.38 94 TRP A N 1
ATOM 749 C CA . TRP A 1 94 ? 20.396 9.936 -14.672 1.00 82.38 94 TRP A CA 1
ATOM 750 C C . TRP A 1 94 ? 21.498 10.217 -15.707 1.00 82.38 94 TRP A C 1
ATOM 752 O O . TRP A 1 94 ? 22.636 10.492 -15.331 1.00 82.38 94 TRP A O 1
ATOM 762 N N . GLY A 1 95 ? 21.199 10.138 -17.008 1.00 81.12 95 GLY A N 1
ATOM 763 C CA . GLY A 1 95 ? 22.136 10.518 -18.075 1.00 81.12 95 GLY A CA 1
ATOM 764 C C . GLY A 1 95 ? 23.401 9.650 -18.204 1.00 81.12 95 GLY A C 1
ATOM 765 O O . GLY A 1 95 ? 24.171 9.844 -19.140 1.00 81.12 95 GLY A O 1
ATOM 766 N N . GLY A 1 96 ? 23.616 8.668 -17.319 1.00 82.38 96 GLY A N 1
ATOM 767 C CA . GLY A 1 96 ? 24.707 7.692 -17.404 1.00 82.38 96 GLY A CA 1
ATOM 768 C C . GLY A 1 96 ? 26.008 8.064 -16.686 1.00 82.38 96 GLY A C 1
ATOM 769 O O . GLY A 1 96 ? 26.983 7.317 -16.804 1.00 82.38 96 GLY A O 1
ATOM 770 N N . ASP A 1 97 ? 26.056 9.176 -15.945 1.00 85.81 97 ASP A N 1
ATOM 771 C CA . ASP A 1 97 ? 27.271 9.593 -15.236 1.00 85.81 97 ASP A CA 1
ATOM 772 C C . ASP A 1 97 ? 27.507 8.741 -13.977 1.00 85.81 97 ASP A C 1
ATOM 774 O O . ASP A 1 97 ? 26.816 8.841 -12.956 1.00 85.81 97 ASP A O 1
ATOM 778 N N . LYS A 1 98 ? 28.515 7.870 -14.064 1.00 84.31 98 LYS A N 1
ATOM 779 C CA . LYS A 1 98 ? 28.914 6.962 -12.984 1.00 84.31 98 LYS A CA 1
ATOM 780 C C . LYS A 1 98 ? 29.647 7.676 -11.850 1.00 84.31 98 LYS A C 1
ATOM 782 O O . LYS A 1 98 ? 29.544 7.215 -10.717 1.00 84.31 98 LYS A O 1
ATOM 787 N N . ALA A 1 99 ? 30.374 8.757 -12.135 1.00 85.75 99 ALA A N 1
ATOM 788 C CA . ALA A 1 99 ? 31.113 9.492 -11.113 1.00 85.75 99 ALA A CA 1
ATOM 789 C C . ALA A 1 99 ? 30.136 10.241 -10.203 1.00 85.75 99 ALA A C 1
ATOM 791 O O . ALA A 1 99 ? 30.200 10.093 -8.987 1.00 85.75 99 ALA A O 1
ATOM 792 N N . ALA A 1 100 ? 29.158 10.934 -10.795 1.00 83.25 100 ALA A N 1
ATOM 793 C CA . ALA A 1 100 ? 28.086 11.590 -10.049 1.00 83.25 100 ALA A CA 1
ATOM 794 C C . ALA A 1 100 ? 27.244 10.593 -9.232 1.00 83.25 100 ALA A C 1
ATOM 796 O O . ALA A 1 100 ? 26.898 10.868 -8.084 1.00 83.25 100 ALA A O 1
ATOM 797 N N . LEU A 1 101 ? 26.949 9.412 -9.796 1.00 80.75 101 LEU A N 1
ATOM 798 C CA . LEU A 1 101 ? 26.238 8.358 -9.067 1.00 80.75 101 LEU A CA 1
ATOM 799 C C . LEU A 1 101 ? 27.029 7.884 -7.846 1.00 80.75 101 LEU A C 1
ATOM 801 O O . LEU A 1 101 ? 26.448 7.761 -6.773 1.00 80.75 101 LEU A O 1
ATOM 805 N N . TRP A 1 102 ? 28.327 7.611 -8.011 1.00 83.94 102 TRP A N 1
ATOM 806 C CA . TRP A 1 102 ? 29.195 7.178 -6.918 1.00 83.94 102 TRP A CA 1
ATOM 807 C C . TRP A 1 102 ? 29.300 8.247 -5.828 1.00 83.94 102 TRP A C 1
ATOM 809 O O . TRP A 1 102 ? 29.110 7.932 -4.660 1.00 83.94 102 TRP A O 1
ATOM 819 N N . GLU A 1 103 ? 29.495 9.513 -6.197 1.00 89.31 103 GLU A N 1
ATOM 820 C CA . GLU A 1 103 ? 29.534 10.626 -5.243 1.00 89.31 103 GLU A CA 1
ATOM 821 C C . GLU A 1 103 ? 28.235 10.774 -4.440 1.00 89.31 103 GLU A C 1
ATOM 823 O O . GLU A 1 103 ? 28.283 11.104 -3.260 1.00 89.31 103 GLU A O 1
ATOM 828 N N . ALA A 1 104 ? 27.079 10.472 -5.039 1.00 83.12 104 ALA A N 1
ATOM 829 C CA . ALA A 1 104 ? 25.791 10.519 -4.348 1.00 83.12 104 ALA A CA 1
ATOM 830 C C . ALA A 1 104 ? 25.564 9.357 -3.361 1.00 83.12 104 ALA A C 1
ATOM 832 O O . ALA A 1 104 ? 24.678 9.452 -2.512 1.00 83.12 104 ALA A O 1
ATOM 833 N N . VAL A 1 105 ? 26.309 8.250 -3.480 1.00 85.31 105 VAL A N 1
ATOM 834 C CA . VAL A 1 105 ? 26.095 7.032 -2.672 1.00 85.31 105 VAL A CA 1
ATOM 835 C C . VAL A 1 105 ? 27.308 6.600 -1.851 1.00 85.31 105 VAL A C 1
ATOM 837 O O . VAL A 1 105 ? 27.177 5.683 -1.048 1.00 85.31 105 VAL A O 1
ATOM 840 N N . LYS A 1 106 ? 28.476 7.227 -2.022 1.00 86.00 106 LYS A N 1
ATOM 841 C CA . LYS A 1 106 ? 29.720 6.841 -1.334 1.00 86.00 106 LYS A CA 1
ATOM 842 C C . LYS A 1 106 ? 29.620 6.924 0.193 1.00 86.00 106 LYS A C 1
ATOM 844 O O . LYS A 1 106 ? 30.255 6.130 0.877 1.00 86.00 106 LYS A O 1
ATOM 849 N N . ASP A 1 107 ? 28.787 7.834 0.695 1.00 88.56 107 ASP A N 1
ATOM 850 C CA . ASP A 1 107 ? 28.547 8.053 2.125 1.00 88.56 107 ASP A CA 1
ATOM 851 C C . ASP A 1 107 ? 27.250 7.368 2.598 1.00 88.56 107 ASP A C 1
ATOM 853 O O . ASP A 1 107 ? 26.787 7.587 3.716 1.00 88.56 107 ASP A O 1
ATOM 857 N N . ALA A 1 108 ? 26.614 6.556 1.744 1.00 83.12 108 ALA A N 1
ATOM 858 C CA . ALA A 1 108 ? 25.415 5.826 2.121 1.00 83.12 108 ALA A CA 1
ATOM 859 C C . ALA A 1 108 ? 25.784 4.699 3.092 1.00 83.12 108 ALA A C 1
ATOM 861 O O . ALA A 1 108 ? 26.281 3.642 2.699 1.00 83.12 108 ALA A O 1
ATOM 862 N N . GLU A 1 109 ? 25.504 4.917 4.370 1.00 79.88 109 GLU A N 1
ATOM 863 C CA . GLU A 1 109 ? 25.638 3.880 5.381 1.00 79.88 109 GLU A CA 1
ATOM 864 C C . GLU A 1 109 ? 24.568 2.805 5.184 1.00 79.88 109 GLU A C 1
ATOM 866 O O . GLU A 1 109 ? 23.402 3.063 4.852 1.00 79.88 109 GLU A O 1
ATOM 871 N N . LYS A 1 110 ? 24.970 1.553 5.399 1.00 70.69 110 LYS A N 1
ATOM 872 C CA . LYS A 1 110 ? 24.030 0.443 5.456 1.00 70.69 110 LYS A CA 1
ATOM 873 C C . LYS A 1 110 ? 23.071 0.725 6.613 1.00 70.69 110 LYS A C 1
ATOM 875 O O . LYS A 1 110 ? 23.507 0.884 7.746 1.00 70.69 110 LYS A O 1
ATOM 880 N N . ARG A 1 111 ? 21.763 0.775 6.340 1.00 57.16 111 ARG A N 1
ATOM 881 C CA . ARG A 1 111 ? 20.756 0.795 7.409 1.00 57.16 111 ARG A CA 1
ATOM 882 C C . ARG A 1 111 ? 20.807 -0.545 8.126 1.00 57.16 111 ARG A C 1
ATOM 884 O O . ARG A 1 111 ? 20.243 -1.529 7.653 1.00 57.16 111 ARG A O 1
ATOM 891 N N . GLU A 1 112 ? 21.548 -0.587 9.221 1.00 55.06 112 GLU A N 1
ATOM 892 C CA . GLU A 1 112 ? 21.608 -1.737 10.106 1.00 55.06 112 GLU A CA 1
ATOM 893 C C . GLU A 1 112 ? 20.485 -1.593 11.130 1.00 55.06 112 GLU A C 1
ATOM 895 O O . GLU A 1 112 ? 20.467 -0.665 11.932 1.00 55.06 112 GLU A O 1
ATOM 900 N N . ALA A 1 113 ? 19.502 -2.485 11.056 1.00 52.47 113 ALA A N 1
ATOM 901 C CA . ALA A 1 113 ? 18.528 -2.660 12.119 1.00 52.47 113 ALA A CA 1
ATOM 902 C C . ALA A 1 113 ? 19.032 -3.782 13.031 1.00 52.47 113 ALA A C 1
ATOM 904 O O . ALA A 1 113 ? 19.423 -4.851 12.553 1.00 52.47 113 ALA A O 1
ATOM 905 N N . VAL A 1 114 ? 19.041 -3.542 14.341 1.00 42.94 114 VAL A N 1
ATOM 906 C CA . VAL A 1 114 ? 19.384 -4.567 15.328 1.00 42.94 114 VAL A CA 1
ATOM 907 C C . VAL A 1 114 ? 18.164 -5.463 15.515 1.00 42.94 114 VAL A C 1
ATOM 909 O O . VAL A 1 114 ? 17.179 -5.063 16.124 1.00 42.94 114 VAL A O 1
ATOM 912 N N . VAL A 1 115 ? 18.225 -6.687 14.992 1.00 43.53 115 VAL A N 1
ATOM 913 C CA . VAL A 1 115 ? 17.247 -7.730 15.325 1.00 43.53 115 VAL A CA 1
ATOM 914 C C . VAL A 1 115 ? 17.721 -8.401 16.611 1.00 43.53 115 VAL A C 1
ATOM 916 O O . VAL A 1 115 ? 18.649 -9.214 16.595 1.00 43.53 115 VAL A O 1
ATOM 919 N N . VAL A 1 116 ? 17.108 -8.050 17.741 1.00 42.97 116 VAL A N 1
ATOM 920 C CA . VAL A 1 116 ? 17.373 -8.724 19.017 1.00 42.97 116 VAL A CA 1
ATOM 921 C C . VAL A 1 116 ? 16.692 -10.090 18.983 1.00 42.97 116 VAL A C 1
ATOM 923 O O . VAL A 1 116 ? 15.496 -10.226 19.223 1.00 42.97 116 VAL A O 1
ATOM 926 N N . ARG A 1 117 ? 17.462 -11.137 18.671 1.00 40.91 117 ARG A N 1
ATOM 927 C CA . ARG A 1 117 ? 17.015 -12.518 18.866 1.00 40.91 117 ARG A CA 1
ATOM 928 C C . ARG A 1 117 ? 17.131 -12.853 20.350 1.00 40.91 117 ARG A C 1
ATOM 930 O O . ARG A 1 117 ? 18.224 -13.171 20.816 1.00 40.91 117 ARG A O 1
ATOM 937 N N . CYS A 1 118 ? 16.018 -12.830 21.077 1.00 38.53 118 CYS A N 1
ATOM 938 C CA . CYS A 1 118 ? 15.947 -13.410 22.416 1.00 38.53 118 CYS A CA 1
ATOM 939 C C . CYS A 1 118 ? 16.224 -14.917 22.313 1.00 38.53 118 CYS A C 1
ATOM 941 O O . CYS A 1 118 ? 15.376 -15.693 21.869 1.00 38.53 118 CYS A O 1
ATOM 943 N N . ARG A 1 119 ? 17.445 -15.340 22.657 1.00 41.16 119 ARG A N 1
ATOM 944 C CA . ARG A 1 119 ? 17.756 -16.758 22.846 1.00 41.16 119 ARG A CA 1
ATOM 945 C C . ARG A 1 119 ? 17.058 -17.192 24.132 1.00 41.16 119 ARG A C 1
ATOM 947 O O . ARG A 1 119 ? 17.386 -16.691 25.198 1.00 41.16 119 ARG A O 1
ATOM 954 N N . LEU A 1 120 ? 16.084 -18.090 24.025 1.00 49.94 120 LEU A N 1
ATOM 955 C CA . LEU A 1 120 ? 15.638 -18.865 25.176 1.00 49.94 120 LEU A CA 1
ATOM 956 C C . LEU A 1 120 ? 16.747 -19.875 25.473 1.00 49.94 120 LEU A C 1
ATOM 958 O O . LEU A 1 120 ? 17.132 -20.626 24.576 1.00 49.94 120 LEU A O 1
ATOM 962 N N . ASP A 1 121 ? 17.271 -19.857 26.697 1.00 43.62 121 ASP A N 1
ATOM 963 C CA . ASP A 1 121 ? 18.378 -20.685 27.192 1.00 43.62 121 ASP A CA 1
ATOM 964 C C . ASP A 1 121 ? 18.094 -22.199 27.099 1.00 43.62 121 ASP A C 1
ATOM 966 O O . ASP A 1 121 ? 17.854 -22.877 28.096 1.00 43.62 121 ASP A O 1
ATOM 970 N N . SER A 1 122 ? 18.102 -22.758 25.890 1.00 52.06 122 SER A N 1
ATOM 971 C CA . SER A 1 122 ? 17.971 -24.204 25.664 1.00 52.06 122 SER A CA 1
ATOM 972 C C . SER A 1 122 ? 18.921 -24.771 24.609 1.00 52.06 122 SER A C 1
ATOM 974 O O . SER A 1 122 ? 19.015 -25.988 24.491 1.00 52.06 122 SER A O 1
ATOM 976 N N . ASP A 1 123 ? 19.729 -23.933 23.954 1.00 44.00 123 ASP A N 1
ATOM 977 C CA . ASP A 1 123 ? 20.798 -24.385 23.052 1.00 44.00 123 ASP A CA 1
ATOM 978 C C . ASP A 1 123 ? 22.135 -24.570 23.798 1.00 44.00 123 ASP A C 1
ATOM 980 O O . ASP A 1 123 ? 23.190 -24.122 23.345 1.00 44.00 123 ASP A O 1
ATOM 984 N N . ALA A 1 124 ? 22.095 -25.208 24.973 1.00 42.75 124 ALA A N 1
ATOM 985 C CA . ALA A 1 124 ? 23.294 -25.690 25.647 1.00 42.75 124 ALA A CA 1
ATOM 986 C C . ALA A 1 124 ? 23.440 -27.194 25.406 1.00 42.75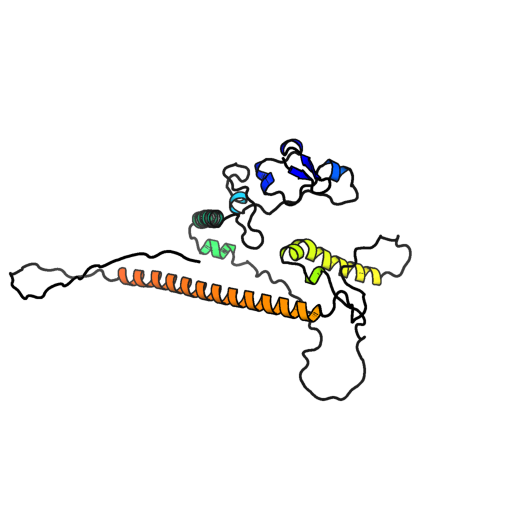 124 ALA A C 1
ATOM 988 O O . ALA A 1 124 ? 22.580 -28.003 25.751 1.00 42.75 124 ALA A O 1
ATOM 989 N N . ASP A 1 125 ? 24.560 -27.494 24.769 1.00 42.25 125 ASP A N 1
ATOM 990 C CA . ASP A 1 125 ? 25.076 -28.779 24.349 1.00 42.25 125 ASP A CA 1
ATOM 991 C C . ASP A 1 125 ? 25.008 -29.881 25.422 1.00 42.25 125 ASP A C 1
ATOM 993 O O . ASP A 1 125 ? 25.009 -29.666 26.636 1.00 42.25 125 ASP A O 1
ATOM 997 N N . ASN A 1 126 ? 24.973 -31.099 24.909 1.00 46.97 126 ASN A N 1
ATOM 998 C CA . ASN A 1 126 ? 24.854 -32.367 25.598 1.00 46.97 126 ASN A CA 1
ATOM 999 C C . ASN A 1 126 ? 26.086 -32.601 26.504 1.00 46.97 126 ASN A C 1
ATOM 1001 O O . ASN A 1 126 ? 27.170 -32.911 26.013 1.00 46.97 126 ASN A O 1
ATOM 1005 N N . GLY A 1 127 ? 25.947 -32.470 27.829 1.00 34.09 127 GLY A N 1
ATOM 1006 C CA . GLY A 1 127 ? 27.076 -32.664 28.747 1.00 34.09 127 GLY A CA 1
ATOM 1007 C C . GLY A 1 127 ? 26.709 -32.718 30.231 1.00 34.09 127 GLY A C 1
ATOM 1008 O O . GLY A 1 127 ? 26.764 -31.714 30.921 1.00 34.09 127 GLY A O 1
ATOM 1009 N N . THR A 1 128 ? 26.390 -33.925 30.702 1.00 32.16 128 THR A N 1
ATOM 1010 C CA . THR A 1 128 ? 26.574 -34.461 32.068 1.00 32.16 128 THR A CA 1
ATOM 1011 C C . THR A 1 128 ? 26.141 -33.620 33.288 1.00 32.16 128 THR A C 1
ATOM 1013 O O . THR A 1 128 ? 26.763 -32.649 33.701 1.00 32.16 128 THR A O 1
ATOM 1016 N N . ILE A 1 129 ? 25.119 -34.156 33.958 1.00 41.44 129 ILE A N 1
ATOM 1017 C CA . ILE A 1 129 ? 24.589 -33.844 35.295 1.00 41.44 129 ILE A CA 1
ATOM 1018 C C . ILE A 1 129 ? 25.693 -33.677 36.364 1.00 41.44 129 ILE A C 1
ATOM 1020 O O . ILE A 1 129 ? 26.422 -34.629 36.631 1.00 41.44 129 ILE A O 1
ATOM 1024 N N . GLN A 1 130 ? 25.687 -32.560 37.104 1.00 29.77 130 GLN A N 1
ATOM 1025 C CA . GLN A 1 130 ? 25.702 -32.563 38.580 1.00 29.77 130 GLN A CA 1
ATOM 1026 C C . GLN A 1 130 ? 25.291 -31.192 39.125 1.00 29.77 130 GLN A C 1
ATOM 1028 O O . GLN A 1 130 ? 25.843 -30.157 38.768 1.00 29.77 130 GLN A O 1
ATOM 1033 N N . GLY A 1 131 ? 24.223 -31.204 39.920 1.00 37.66 131 GLY A N 1
ATOM 1034 C CA . GLY A 1 131 ? 23.431 -30.023 40.212 1.00 37.66 131 GLY A CA 1
ATOM 1035 C C . GLY A 1 131 ? 24.005 -29.080 41.257 1.00 37.66 131 GLY A C 1
ATOM 1036 O O . GLY A 1 131 ? 24.761 -29.472 42.134 1.00 37.66 131 GLY A O 1
ATOM 1037 N N . VAL A 1 132 ? 23.477 -27.861 41.224 1.00 30.77 132 VAL A N 1
ATOM 1038 C CA . VAL A 1 132 ? 22.914 -27.195 42.398 1.00 30.77 132 VAL A CA 1
ATOM 1039 C C . VAL A 1 132 ? 21.651 -26.499 41.905 1.00 30.77 132 VAL A C 1
ATOM 1041 O O . VAL A 1 132 ? 21.673 -25.775 40.912 1.00 30.77 132 VAL A O 1
ATOM 1044 N N . GLY A 1 133 ? 20.527 -26.800 42.549 1.00 39.09 133 GLY A N 1
ATOM 1045 C CA . GLY A 1 133 ? 19.221 -26.304 42.153 1.00 39.09 133 GLY A CA 1
ATOM 1046 C C . GLY A 1 133 ? 19.154 -24.781 42.148 1.00 39.09 133 GLY A C 1
ATOM 1047 O O . GLY A 1 133 ? 19.356 -24.124 43.167 1.00 39.09 133 GLY A O 1
ATOM 1048 N N . ARG A 1 134 ? 18.754 -24.235 41.006 1.00 33.97 134 ARG A N 1
ATOM 1049 C CA . ARG A 1 134 ? 17.860 -23.086 40.967 1.00 33.97 134 ARG A CA 1
ATOM 1050 C C . ARG A 1 134 ? 16.973 -23.274 39.747 1.00 33.97 134 ARG A C 1
ATOM 1052 O O . ARG A 1 134 ? 17.312 -22.866 38.644 1.00 33.97 134 ARG A O 1
ATOM 1059 N N . HIS A 1 135 ? 15.872 -23.998 39.940 1.00 35.16 135 HIS A N 1
ATOM 1060 C CA . HIS A 1 135 ? 14.773 -23.965 38.987 1.00 35.16 135 HIS A CA 1
ATOM 1061 C C . HIS A 1 135 ? 14.403 -22.489 38.803 1.00 35.16 135 HIS A C 1
ATOM 1063 O O . HIS A 1 135 ? 13.927 -21.859 39.748 1.00 35.16 135 HIS A O 1
ATOM 1069 N N . GLY A 1 136 ? 14.681 -21.925 37.623 1.00 34.69 136 GLY A N 1
ATOM 1070 C CA . GLY A 1 136 ? 14.029 -20.688 37.201 1.00 34.69 136 GLY A CA 1
ATOM 1071 C C . GLY A 1 136 ? 12.515 -20.886 37.316 1.00 34.69 136 GLY A C 1
ATOM 1072 O O . GLY A 1 136 ? 12.057 -22.029 37.170 1.00 34.69 136 GLY A O 1
ATOM 1073 N N . PRO A 1 137 ? 11.744 -19.837 37.651 1.00 39.84 137 PRO A N 1
ATOM 1074 C CA . PRO A 1 137 ? 10.324 -19.990 37.915 1.00 39.84 137 PRO A CA 1
ATOM 1075 C C . PRO A 1 137 ? 9.695 -20.680 36.708 1.00 39.84 137 PRO A C 1
ATOM 1077 O O . PRO A 1 137 ? 9.831 -20.226 35.572 1.00 39.84 137 PRO A O 1
ATOM 1080 N N . ALA A 1 138 ? 9.073 -21.837 36.938 1.00 46.81 138 ALA A N 1
ATOM 1081 C CA . ALA A 1 138 ? 8.276 -22.477 35.913 1.00 46.81 138 ALA A CA 1
ATOM 1082 C C . ALA A 1 138 ? 7.231 -21.440 35.507 1.00 46.81 138 ALA A C 1
ATOM 1084 O O . ALA A 1 138 ? 6.381 -21.109 36.323 1.00 46.81 138 ALA A O 1
ATOM 1085 N N . PHE A 1 139 ? 7.327 -20.878 34.299 1.00 52.19 139 PHE A N 1
ATOM 1086 C CA . PHE A 1 139 ? 6.319 -19.942 33.819 1.00 52.19 139 PHE A CA 1
ATOM 1087 C C . PHE A 1 139 ? 4.975 -20.680 33.841 1.00 52.19 139 PHE A C 1
ATOM 1089 O O . PHE A 1 139 ? 4.708 -21.560 33.020 1.00 52.19 139 PHE A O 1
ATOM 1096 N N . GLU A 1 140 ? 4.163 -20.386 34.858 1.00 62.88 140 GLU A N 1
ATOM 1097 C CA . GLU A 1 140 ? 2.842 -20.981 35.074 1.00 62.88 140 GLU A CA 1
ATOM 1098 C C . GLU A 1 140 ? 1.786 -20.334 34.178 1.00 62.88 140 GLU A C 1
ATOM 1100 O O . GLU A 1 140 ? 0.600 -20.636 34.307 1.00 62.88 140 GLU A O 1
ATOM 1105 N N . GLN A 1 141 ? 2.214 -19.475 33.253 1.00 73.88 141 GLN A N 1
ATOM 1106 C CA . GLN A 1 141 ? 1.362 -18.670 32.400 1.00 73.88 141 GLN A CA 1
ATOM 1107 C C . GLN A 1 141 ? 1.394 -19.155 30.945 1.00 73.88 141 GLN A C 1
ATOM 1109 O O . GLN A 1 141 ? 2.337 -19.804 30.494 1.00 73.88 141 GLN A O 1
ATOM 1114 N N . CYS A 1 142 ? 0.316 -18.878 30.222 1.00 81.75 142 CYS A N 1
ATOM 1115 C CA . CYS A 1 142 ? 0.088 -19.263 28.839 1.00 81.75 142 CYS A CA 1
ATOM 1116 C C . CYS A 1 142 ? 1.046 -18.535 27.897 1.00 81.75 142 CYS A C 1
ATOM 1118 O O . CYS A 1 142 ? 1.582 -19.163 26.982 1.00 81.75 142 CYS A O 1
ATOM 1120 N N . GLY A 1 143 ? 1.244 -17.233 28.123 1.00 80.44 143 GLY A N 1
ATOM 1121 C CA . GLY A 1 143 ? 2.177 -16.402 27.364 1.00 80.44 143 GLY A CA 1
ATOM 1122 C C . GLY A 1 143 ? 1.815 -16.236 25.889 1.00 80.44 143 GLY A C 1
ATOM 1123 O O . GLY A 1 143 ? 2.652 -15.776 25.123 1.00 80.44 143 GLY A O 1
ATOM 1124 N N . TRP A 1 144 ? 0.610 -16.647 25.474 1.00 81.12 144 TRP A N 1
ATOM 1125 C CA . TRP A 1 144 ? 0.121 -16.367 24.127 1.00 81.12 144 TRP A CA 1
ATOM 1126 C C . TRP A 1 144 ? -0.020 -14.866 23.964 1.00 81.12 144 TRP A C 1
ATOM 1128 O O . TRP A 1 144 ? -0.563 -14.219 24.852 1.00 81.12 144 TRP A O 1
ATOM 1138 N N . ASP A 1 145 ? 0.421 -14.341 22.837 1.00 84.38 145 ASP A N 1
ATOM 1139 C CA . ASP A 1 145 ? 0.385 -12.920 22.553 1.00 84.38 145 ASP A CA 1
ATOM 1140 C C . ASP A 1 145 ? -0.257 -12.701 21.189 1.00 84.38 145 ASP A C 1
ATOM 1142 O O . ASP A 1 145 ? 0.128 -13.348 20.210 1.00 84.38 145 ASP A O 1
ATOM 1146 N N . GLN A 1 146 ? -1.242 -11.808 21.119 1.00 81.12 146 GLN A N 1
ATOM 1147 C CA . GLN A 1 146 ? -1.965 -11.532 19.881 1.00 81.12 146 GLN A CA 1
ATOM 1148 C C . GLN A 1 146 ? -1.036 -11.008 18.778 1.00 81.12 146 GLN A C 1
ATOM 1150 O O . GLN A 1 146 ? -1.281 -11.258 17.597 1.00 81.12 146 GLN A O 1
ATOM 1155 N N . ARG A 1 147 ? 0.067 -10.351 19.151 1.00 80.88 147 ARG A N 1
ATOM 1156 C CA . ARG A 1 147 ? 1.037 -9.763 18.219 1.00 80.88 147 ARG A CA 1
ATOM 1157 C C . ARG A 1 147 ? 1.843 -10.810 17.463 1.00 80.88 147 ARG A C 1
ATOM 1159 O O . ARG A 1 147 ? 2.378 -10.519 16.402 1.00 80.88 147 ARG A O 1
ATOM 1166 N N . LEU A 1 148 ? 1.869 -12.057 17.939 1.00 80.81 148 LEU A N 1
ATOM 1167 C CA . LEU A 1 148 ? 2.438 -13.182 17.187 1.00 80.81 148 LEU A CA 1
ATOM 1168 C C . LEU A 1 148 ? 1.672 -13.486 15.895 1.00 80.81 148 LEU A C 1
ATOM 1170 O O . LEU A 1 148 ? 2.155 -14.261 15.077 1.00 80.81 148 LEU A O 1
ATOM 1174 N N . CYS A 1 149 ? 0.471 -12.929 15.744 1.00 80.81 149 CYS A N 1
ATOM 1175 C CA . CYS A 1 149 ? -0.348 -13.045 14.547 1.00 80.81 149 CYS A CA 1
ATOM 1176 C C . CYS A 1 149 ? -0.234 -11.831 13.617 1.00 80.81 149 CYS A C 1
ATOM 1178 O O . CYS A 1 149 ? -0.939 -11.815 12.613 1.00 80.81 149 CYS A O 1
ATOM 1180 N N . PHE A 1 150 ? 0.583 -10.824 13.949 1.00 82.75 150 PHE A N 1
ATOM 1181 C CA . PHE A 1 150 ? 0.731 -9.639 13.110 1.00 82.75 150 PHE A CA 1
ATOM 1182 C C . PHE A 1 150 ? 1.448 -9.987 11.809 1.00 82.75 150 PHE A C 1
ATOM 1184 O O . PHE A 1 150 ? 2.528 -10.576 11.818 1.00 82.75 150 PHE A O 1
ATOM 1191 N N . GLY A 1 151 ? 0.863 -9.569 10.694 1.00 78.50 151 GLY A N 1
ATOM 1192 C CA . GLY A 1 151 ? 1.543 -9.503 9.412 1.00 78.50 151 GLY A CA 1
ATOM 1193 C C . GLY A 1 151 ? 2.396 -8.241 9.283 1.00 78.50 151 GLY A C 1
ATOM 1194 O O . GLY A 1 151 ? 2.324 -7.314 10.091 1.00 78.50 151 GLY A O 1
ATOM 1195 N N . ASP A 1 152 ? 3.163 -8.164 8.196 1.00 80.75 152 ASP A N 1
ATOM 1196 C CA . ASP A 1 152 ? 4.111 -7.070 7.934 1.00 80.75 152 ASP A CA 1
ATOM 1197 C C . ASP A 1 152 ? 3.492 -5.664 8.026 1.00 80.75 152 ASP A C 1
ATOM 1199 O O . ASP A 1 152 ? 4.168 -4.713 8.409 1.00 80.75 152 ASP A O 1
ATOM 1203 N N . THR A 1 153 ? 2.211 -5.513 7.672 1.00 81.69 153 THR A N 1
ATOM 1204 C CA . THR A 1 153 ? 1.517 -4.210 7.721 1.00 81.69 153 THR A CA 1
ATOM 1205 C C . THR A 1 153 ? 1.199 -3.805 9.159 1.00 81.69 153 THR A C 1
ATOM 1207 O O . THR A 1 153 ? 1.487 -2.681 9.556 1.00 81.69 153 THR A O 1
ATOM 1210 N N . GLU A 1 154 ? 0.697 -4.738 9.967 1.00 79.69 154 GLU A N 1
ATOM 1211 C CA . GLU A 1 154 ? 0.334 -4.497 11.368 1.00 79.69 154 GLU A CA 1
ATOM 1212 C C . GLU A 1 154 ? 1.581 -4.260 12.230 1.00 79.69 154 GLU A C 1
ATOM 1214 O O . GLU A 1 154 ? 1.574 -3.407 13.113 1.00 79.69 154 GLU A O 1
ATOM 1219 N N . VAL A 1 155 ? 2.691 -4.945 11.928 1.00 79.38 155 VAL A N 1
ATOM 1220 C CA . VAL A 1 155 ? 3.987 -4.678 12.571 1.00 79.38 155 VAL A CA 1
ATOM 1221 C C . VAL A 1 155 ? 4.479 -3.260 12.267 1.00 79.38 155 VAL A C 1
ATOM 1223 O O . VAL A 1 155 ? 5.016 -2.599 13.152 1.00 79.38 155 VAL A O 1
ATOM 1226 N N . VAL A 1 156 ? 4.305 -2.771 11.038 1.00 76.12 156 VAL A N 1
ATOM 1227 C CA . VAL A 1 156 ? 4.722 -1.410 10.661 1.00 76.12 156 VAL A CA 1
ATOM 1228 C C . VAL A 1 156 ? 3.845 -0.347 11.318 1.00 76.12 156 VAL A C 1
ATOM 1230 O O . VAL A 1 156 ? 4.364 0.690 11.725 1.00 76.12 156 VAL A O 1
ATOM 1233 N N . GLU A 1 157 ? 2.540 -0.589 11.408 1.00 78.12 157 GLU A N 1
ATOM 1234 C CA . GLU A 1 157 ? 1.583 0.382 11.943 1.00 78.12 157 GLU A CA 1
ATOM 1235 C C . GLU A 1 157 ? 1.572 0.430 13.471 1.00 78.12 157 GLU A C 1
ATOM 1237 O O . GLU A 1 157 ? 1.515 1.520 14.031 1.00 78.12 157 GLU A O 1
ATOM 1242 N N . PHE A 1 158 ? 1.663 -0.723 14.139 1.00 71.31 158 PHE A N 1
ATOM 1243 C CA . PHE A 1 158 ? 1.454 -0.840 15.587 1.00 71.31 158 PHE A CA 1
ATOM 1244 C C . PHE A 1 158 ? 2.679 -1.367 16.350 1.00 71.31 158 PHE A C 1
ATOM 1246 O O . PHE A 1 158 ? 2.681 -1.395 17.577 1.00 71.31 158 PHE A O 1
ATOM 1253 N N . GLY A 1 159 ? 3.738 -1.808 15.662 1.00 65.88 159 GLY A N 1
ATOM 1254 C CA . GLY A 1 159 ? 4.904 -2.425 16.306 1.00 65.88 159 GLY A CA 1
ATOM 1255 C C . GLY A 1 159 ? 5.803 -1.455 17.081 1.00 65.88 159 GLY A C 1
ATOM 1256 O O . GLY A 1 159 ? 6.537 -1.900 17.961 1.00 65.88 159 GLY A O 1
ATOM 1257 N N . ALA A 1 160 ? 5.751 -0.153 16.783 1.00 64.75 160 ALA A N 1
ATOM 1258 C CA . ALA A 1 160 ? 6.500 0.871 17.519 1.00 64.75 160 ALA A CA 1
ATOM 1259 C C . ALA A 1 160 ? 5.855 1.164 18.884 1.00 64.75 160 ALA A C 1
ATOM 1261 O O . ALA A 1 160 ? 6.529 1.066 19.908 1.00 64.75 160 ALA A O 1
ATOM 1262 N N . ASP A 1 161 ? 4.539 1.386 18.896 1.00 59.97 161 ASP A N 1
ATOM 1263 C CA . ASP A 1 161 ? 3.732 1.622 20.103 1.00 59.97 161 ASP A CA 1
ATOM 1264 C C . ASP A 1 161 ? 3.840 0.450 21.103 1.00 59.97 161 ASP A C 1
ATOM 1266 O O . ASP A 1 161 ? 3.738 0.610 22.316 1.00 59.97 161 ASP A O 1
ATOM 1270 N N . VAL A 1 162 ? 4.118 -0.756 20.601 1.00 57.44 162 VAL A N 1
ATOM 1271 C CA . VAL A 1 162 ? 4.359 -1.964 21.399 1.00 57.44 162 VAL A CA 1
ATOM 1272 C C . VAL A 1 162 ? 5.615 -1.869 22.273 1.00 57.44 162 VAL A C 1
ATOM 1274 O O . VAL A 1 162 ? 5.587 -2.334 23.412 1.00 57.44 162 VAL A O 1
ATOM 1277 N N . LEU A 1 163 ? 6.712 -1.290 21.783 1.00 55.84 163 LEU A N 1
ATOM 1278 C CA . LEU A 1 163 ? 7.946 -1.133 22.567 1.00 55.84 163 LEU A CA 1
ATOM 1279 C C . LEU A 1 163 ? 7.755 -0.114 23.694 1.00 55.84 163 LEU A C 1
ATOM 1281 O O . LEU A 1 163 ? 8.175 -0.368 24.823 1.00 55.84 163 LEU A O 1
ATOM 1285 N N . GLU A 1 164 ? 7.035 0.968 23.403 1.00 57.81 164 GLU A N 1
ATOM 1286 C CA . GLU A 1 164 ? 6.708 2.012 24.376 1.00 57.81 164 GLU A CA 1
ATOM 1287 C C . GLU A 1 164 ? 5.896 1.441 25.550 1.00 57.81 164 GLU A C 1
ATOM 1289 O O . GLU A 1 164 ? 6.210 1.727 26.703 1.00 57.81 164 GLU A O 1
ATOM 1294 N N . THR A 1 165 ? 4.950 0.520 25.308 1.00 58.78 165 THR A N 1
ATOM 1295 C CA . THR A 1 165 ? 4.177 -0.108 26.404 1.00 58.78 165 THR A CA 1
ATOM 1296 C C . THR A 1 165 ? 5.024 -0.920 27.393 1.00 58.78 165 THR A C 1
ATOM 1298 O O . THR A 1 165 ? 4.726 -0.928 28.587 1.00 58.78 165 THR A O 1
ATOM 1301 N N . TYR A 1 166 ? 6.105 -1.565 26.943 1.00 55.28 166 TYR A N 1
ATOM 1302 C CA . TYR A 1 166 ? 7.008 -2.309 27.831 1.00 55.28 166 TYR A CA 1
ATOM 1303 C C . TYR A 1 166 ? 7.921 -1.392 28.652 1.00 55.28 166 TYR A C 1
ATOM 1305 O O . TYR A 1 166 ? 8.216 -1.685 29.813 1.00 55.28 166 TYR A O 1
ATOM 1313 N N . GLU A 1 167 ? 8.365 -0.284 28.057 1.00 53.66 167 GLU A N 1
ATOM 1314 C CA . GLU A 1 167 ? 9.172 0.732 28.738 1.00 53.66 167 GLU A CA 1
ATOM 1315 C C . GLU A 1 167 ? 8.334 1.512 29.765 1.00 53.66 167 GLU A C 1
ATOM 1317 O O . GLU A 1 167 ? 8.806 1.787 30.871 1.00 53.66 167 GLU A O 1
ATOM 1322 N N . GLU A 1 168 ? 7.067 1.797 29.451 1.00 53.56 168 GLU A N 1
ATOM 1323 C CA . GLU A 1 168 ? 6.117 2.444 30.359 1.00 53.56 168 GLU A CA 1
ATOM 1324 C C . GLU A 1 168 ? 5.733 1.565 31.559 1.00 53.56 168 GLU A C 1
ATOM 1326 O O . GLU A 1 168 ? 5.629 2.076 32.678 1.00 53.56 168 GLU A O 1
ATOM 1331 N N . GLU A 1 169 ? 5.553 0.252 31.374 1.00 51.97 169 GLU A N 1
ATOM 1332 C CA . GLU A 1 169 ? 5.308 -0.677 32.487 1.00 51.97 169 GLU A CA 1
ATOM 1333 C C . GLU A 1 169 ? 6.531 -0.812 33.408 1.00 51.97 169 GLU A C 1
ATOM 1335 O O . GLU A 1 169 ? 6.382 -0.712 34.628 1.00 51.97 169 GLU A O 1
ATOM 1340 N N . GLN A 1 170 ? 7.748 -0.925 32.857 1.00 48.81 170 GLN A N 1
ATOM 1341 C CA . GLN A 1 170 ? 8.975 -0.915 33.671 1.00 48.81 170 GLN A CA 1
ATOM 1342 C C . GLN A 1 170 ? 9.173 0.413 34.412 1.00 48.81 170 GLN A C 1
ATOM 1344 O O . GLN A 1 170 ? 9.632 0.423 35.553 1.00 48.81 170 GLN A O 1
ATOM 1349 N N . ALA A 1 171 ? 8.806 1.544 33.803 1.00 49.38 171 ALA A N 1
ATOM 1350 C CA . ALA A 1 171 ? 8.873 2.849 34.456 1.00 49.38 171 ALA A CA 1
ATOM 1351 C C . ALA A 1 171 ? 7.828 3.013 35.578 1.00 49.38 171 ALA A C 1
ATOM 1353 O O . ALA A 1 171 ? 8.082 3.747 36.538 1.00 49.38 171 ALA A O 1
ATOM 1354 N N . ARG A 1 172 ? 6.673 2.334 35.486 1.00 51.31 172 ARG A N 1
ATOM 1355 C CA . ARG A 1 172 ? 5.646 2.297 36.544 1.00 51.31 172 ARG A CA 1
ATOM 1356 C C . ARG A 1 172 ? 6.044 1.409 37.723 1.00 51.31 172 ARG A C 1
ATOM 1358 O O . ARG A 1 172 ? 5.764 1.789 38.854 1.00 51.31 172 ARG A O 1
ATOM 1365 N N . GLU A 1 173 ? 6.759 0.305 37.502 1.00 46.62 173 GLU A N 1
ATOM 1366 C CA . GLU A 1 173 ? 7.267 -0.548 38.595 1.00 46.62 173 GLU A CA 1
ATOM 1367 C C . GLU A 1 173 ? 8.341 0.135 39.469 1.00 46.62 173 GLU A C 1
ATOM 1369 O O . GLU A 1 173 ? 8.575 -0.285 40.599 1.00 46.62 173 GLU A O 1
ATOM 1374 N N . VAL A 1 174 ? 8.973 1.217 38.995 1.00 45.66 174 VAL A N 1
ATOM 1375 C CA . VAL A 1 174 ? 10.013 1.955 39.743 1.00 45.66 174 VAL A CA 1
ATOM 1376 C C . VAL A 1 174 ? 9.438 3.086 40.617 1.00 45.66 174 VAL A C 1
ATOM 1378 O O . VAL A 1 174 ? 10.163 3.668 41.424 1.00 45.66 174 VAL A O 1
ATOM 1381 N N . LYS A 1 175 ? 8.141 3.402 40.515 1.0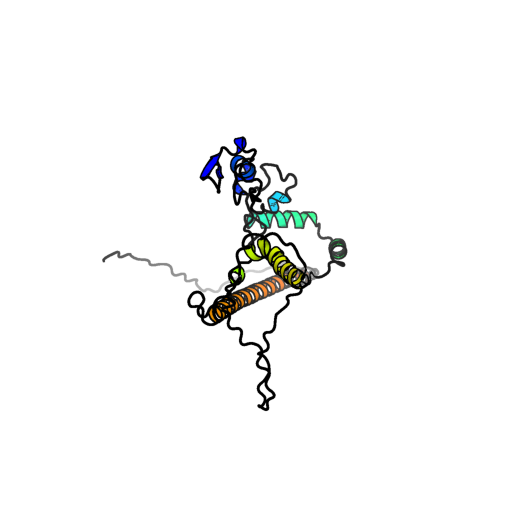0 41.72 175 LYS A N 1
ATOM 1382 C CA . LYS A 1 175 ? 7.495 4.453 41.319 1.00 41.72 175 LYS A CA 1
ATOM 1383 C C . LYS A 1 175 ? 6.441 3.875 42.262 1.00 41.72 175 LYS A C 1
ATOM 1385 O O . LYS A 1 175 ? 5.244 4.027 42.040 1.00 41.72 175 LYS A O 1
ATOM 1390 N N . GLU A 1 176 ? 6.895 3.272 43.356 1.00 45.72 176 GLU A N 1
ATOM 1391 C CA . GLU A 1 176 ? 6.117 3.296 44.598 1.00 45.72 176 GLU A CA 1
ATOM 1392 C C . GLU A 1 176 ? 6.156 4.731 45.149 1.00 45.72 176 GLU A C 1
ATOM 1394 O O . GLU A 1 176 ? 7.127 5.110 45.794 1.00 45.72 176 GLU A O 1
ATOM 1399 N N . ASP A 1 177 ? 5.166 5.560 44.808 1.00 39.88 177 ASP A N 1
ATOM 1400 C CA . ASP A 1 177 ? 4.485 6.410 45.796 1.00 39.88 177 ASP A CA 1
ATOM 1401 C C . ASP A 1 177 ? 3.283 7.157 45.189 1.00 39.88 177 ASP A C 1
ATOM 1403 O O . ASP A 1 177 ? 3.385 7.811 44.152 1.00 39.88 177 ASP A O 1
ATOM 1407 N N . GLU A 1 178 ? 2.167 6.978 45.898 1.00 46.06 178 GLU A N 1
ATOM 1408 C CA . GLU A 1 178 ? 0.908 7.725 46.031 1.00 46.06 178 GLU A CA 1
ATOM 1409 C C . GLU A 1 178 ? 0.306 8.511 44.838 1.00 46.06 178 GLU A C 1
ATOM 1411 O O . GLU A 1 178 ? 0.899 9.411 44.251 1.00 46.06 178 GLU A O 1
ATOM 1416 N N . ASP A 1 179 ? -0.980 8.218 44.595 1.00 49.59 179 ASP A N 1
ATOM 1417 C CA . ASP A 1 179 ? -1.938 8.899 43.707 1.00 49.59 179 ASP A CA 1
ATOM 1418 C C . ASP A 1 179 ? -1.785 8.695 42.189 1.00 49.59 179 ASP A C 1
ATOM 1420 O O . ASP A 1 179 ? -1.547 9.620 41.411 1.00 49.59 179 ASP A O 1
ATOM 1424 N N . ALA A 1 180 ? -2.090 7.478 41.728 1.00 40.81 180 ALA A N 1
ATOM 1425 C CA . ALA A 1 180 ? -2.480 7.242 40.339 1.00 40.81 180 ALA A CA 1
ATOM 1426 C C . ALA A 1 180 ? -3.986 6.948 40.253 1.00 40.81 180 ALA A C 1
ATOM 1428 O O . ALA A 1 180 ? -4.467 5.919 40.730 1.00 40.81 180 ALA A O 1
ATOM 1429 N N . MET A 1 181 ? -4.731 7.866 39.626 1.00 42.19 181 MET A N 1
ATOM 1430 C CA . MET A 1 181 ? -6.106 7.621 39.194 1.00 42.19 181 MET A CA 1
ATOM 1431 C C . MET A 1 181 ? -6.157 6.376 38.304 1.00 42.19 181 MET A C 1
ATOM 1433 O O . MET A 1 181 ? -5.305 6.177 37.439 1.00 42.19 181 MET A O 1
ATOM 1437 N N . GLN A 1 182 ? -7.175 5.556 38.535 1.00 41.25 182 GLN A N 1
ATOM 1438 C CA . GLN A 1 182 ? -7.459 4.324 37.816 1.00 41.25 182 GLN A CA 1
ATOM 1439 C C . GLN A 1 182 ? -7.660 4.637 36.322 1.00 41.25 182 GLN A C 1
ATOM 1441 O O . GLN A 1 182 ? -8.676 5.207 35.933 1.00 41.25 182 GLN A O 1
ATOM 1446 N N . VAL A 1 183 ? -6.654 4.332 35.499 1.00 40.22 183 VAL A N 1
ATOM 1447 C CA . VAL A 1 183 ? -6.771 4.346 34.036 1.00 40.22 183 VAL A CA 1
ATOM 1448 C C . VAL A 1 183 ? -7.397 3.014 33.645 1.00 40.22 183 VAL A C 1
ATOM 1450 O O . VAL A 1 183 ? -6.826 1.961 33.926 1.00 40.22 183 VAL A O 1
ATOM 1453 N N . ASP A 1 184 ? -8.593 3.073 33.065 1.00 36.09 184 ASP A N 1
ATOM 1454 C CA . ASP A 1 184 ? -9.347 1.902 32.630 1.00 36.09 184 ASP A CA 1
ATOM 1455 C C . ASP A 1 184 ? -8.523 1.025 31.667 1.00 36.09 184 ASP A C 1
ATOM 1457 O O . ASP A 1 184 ? -7.905 1.521 30.724 1.00 36.09 184 ASP A O 1
ATOM 1461 N N . GLU A 1 185 ? -8.522 -0.279 31.967 1.00 44.75 185 GLU A N 1
ATOM 1462 C CA . GLU A 1 185 ? -7.983 -1.432 31.228 1.00 44.75 185 GLU A CA 1
ATOM 1463 C C . GLU A 1 185 ? -7.484 -1.150 29.800 1.00 44.75 185 GLU A C 1
ATOM 1465 O O . GLU A 1 185 ? -8.227 -1.190 28.816 1.00 44.75 185 GLU A O 1
ATOM 1470 N N . VAL A 1 186 ? -6.166 -0.983 29.675 1.00 43.88 186 VAL A N 1
ATOM 1471 C CA . VAL A 1 186 ? -5.467 -1.175 28.405 1.00 43.88 186 VAL A CA 1
ATOM 1472 C C . VAL A 1 186 ? -5.591 -2.658 28.063 1.00 43.88 186 VAL A C 1
ATOM 1474 O O . VAL A 1 186 ? -5.077 -3.509 28.782 1.00 43.88 186 VAL A O 1
ATOM 1477 N N . ASN A 1 187 ? -6.338 -2.958 27.004 1.00 47.62 187 ASN A N 1
ATOM 1478 C CA . ASN A 1 187 ? -6.599 -4.295 26.477 1.00 47.62 187 ASN A CA 1
ATOM 1479 C C . ASN A 1 187 ? -5.322 -5.167 26.508 1.00 47.62 187 ASN A C 1
ATOM 1481 O O . ASN A 1 187 ? -4.415 -4.960 25.705 1.00 47.62 187 ASN A O 1
ATOM 1485 N N . GLU A 1 188 ? -5.221 -6.101 27.462 1.00 63.72 188 GLU A N 1
ATOM 1486 C CA . GLU A 1 188 ? -4.011 -6.908 27.668 1.00 63.72 188 GLU A CA 1
ATOM 1487 C C . GLU A 1 188 ? -3.751 -7.807 26.450 1.00 63.72 188 GLU A C 1
ATOM 1489 O O . GLU A 1 188 ? -4.452 -8.790 26.205 1.00 63.72 188 GLU A O 1
ATOM 1494 N N . TRP A 1 189 ? -2.713 -7.466 25.683 1.00 69.50 189 TRP A N 1
ATOM 1495 C CA . TRP A 1 189 ? -2.326 -8.112 24.422 1.00 69.50 189 TRP A CA 1
ATOM 1496 C C . TRP A 1 189 ? -1.853 -9.563 24.580 1.00 69.50 189 TRP A C 1
ATOM 1498 O O . TRP A 1 189 ? -1.780 -10.310 23.599 1.00 69.50 189 TRP A O 1
ATOM 1508 N N . TRP A 1 190 ? -1.542 -9.976 25.811 1.00 76.19 190 TRP A N 1
ATOM 1509 C CA . TRP A 1 190 ? -1.067 -11.313 26.132 1.00 76.19 190 TRP A CA 1
ATOM 1510 C C . TRP A 1 190 ? -1.976 -12.044 27.120 1.00 76.19 190 TRP A C 1
ATOM 1512 O O . TRP A 1 190 ? -2.589 -11.494 28.031 1.00 76.19 190 TRP A O 1
ATOM 1522 N N . CYS A 1 191 ? -2.023 -13.362 26.982 1.00 80.19 191 CYS A N 1
ATOM 1523 C CA . CYS A 1 191 ? -2.795 -14.246 27.827 1.00 80.19 191 CYS A CA 1
ATOM 1524 C C . CYS A 1 191 ? -2.041 -14.557 29.129 1.00 80.19 191 CYS A C 1
ATOM 1526 O O . CYS A 1 191 ? -1.135 -15.398 29.153 1.00 80.19 191 CYS A O 1
ATOM 1528 N N . LYS A 1 192 ? -2.511 -13.977 30.240 1.00 78.00 192 LYS A N 1
ATOM 1529 C CA . LYS A 1 192 ? -2.094 -14.309 31.621 1.00 78.00 192 LYS A CA 1
ATOM 1530 C C . LYS A 1 192 ? -2.691 -15.624 32.159 1.00 78.00 192 LYS A C 1
ATOM 1532 O O . LYS A 1 192 ? -2.564 -15.943 33.339 1.00 78.00 192 LYS A O 1
ATOM 1537 N N . GLY A 1 193 ? -3.375 -16.399 31.309 1.00 76.75 193 GLY A N 1
ATOM 1538 C CA . GLY A 1 193 ? -3.972 -17.689 31.676 1.00 76.75 193 GLY A CA 1
ATOM 1539 C C . GLY A 1 193 ? -2.922 -18.721 32.095 1.00 76.75 193 GLY A C 1
ATOM 1540 O O . GLY A 1 193 ? -1.736 -18.498 31.916 1.00 76.75 193 GLY A O 1
ATOM 1541 N N . LYS A 1 194 ? -3.330 -19.878 32.627 1.00 78.12 194 LYS A N 1
ATOM 1542 C CA . LYS A 1 194 ? -2.384 -20.919 33.079 1.00 78.12 194 LYS A CA 1
ATOM 1543 C C . LYS A 1 194 ? -1.574 -21.525 31.918 1.00 78.12 194 LYS A C 1
ATOM 1545 O O . LYS A 1 194 ? -2.029 -21.532 30.778 1.00 78.12 194 LYS A O 1
ATOM 1550 N N . LYS A 1 195 ? -0.421 -22.136 32.220 1.00 69.62 195 LYS A N 1
ATOM 1551 C CA . LYS A 1 195 ? 0.519 -22.785 31.274 1.00 69.62 195 LYS A CA 1
ATOM 1552 C C . LYS A 1 195 ? -0.140 -23.728 30.256 1.00 69.62 195 LYS A C 1
ATOM 1554 O O . LYS A 1 195 ? 0.326 -23.851 29.129 1.00 69.62 195 LYS A O 1
ATOM 1559 N N . LYS A 1 196 ? -1.226 -24.399 30.648 1.00 73.50 196 LYS A N 1
ATOM 1560 C CA . LYS A 1 196 ? -2.097 -25.184 29.761 1.00 73.50 196 LYS A CA 1
ATOM 1561 C C . LYS A 1 196 ? -3.430 -24.460 29.590 1.00 73.50 196 LYS A C 1
ATOM 1563 O O . LYS A 1 196 ? -4.435 -24.869 30.157 1.00 73.50 196 LYS A O 1
ATOM 1568 N N . CYS A 1 197 ? -3.411 -23.334 28.888 1.00 80.75 197 CYS A N 1
ATOM 1569 C CA . CYS A 1 197 ? -4.634 -22.623 28.552 1.00 80.75 197 CYS A CA 1
ATOM 1570 C C . CYS A 1 197 ? -5.322 -23.352 27.401 1.00 80.75 197 CYS A C 1
ATOM 1572 O O . CYS A 1 197 ? -4.742 -23.475 26.324 1.00 80.75 197 CYS A O 1
ATOM 1574 N N . ASP A 1 198 ? -6.560 -23.792 27.613 1.00 79.50 198 ASP A N 1
ATOM 1575 C CA . ASP A 1 198 ? -7.328 -24.491 26.581 1.00 79.50 198 ASP A CA 1
ATOM 1576 C C . ASP A 1 198 ? -7.602 -23.597 25.357 1.00 79.50 198 ASP A C 1
ATOM 1578 O O . ASP A 1 198 ? -7.644 -24.093 24.235 1.00 79.50 198 ASP A O 1
ATOM 1582 N N . ARG A 1 199 ? -7.704 -22.268 25.543 1.00 80.38 199 ARG A N 1
ATOM 1583 C CA . ARG A 1 199 ? -7.905 -21.301 24.443 1.00 80.38 199 ARG A CA 1
ATOM 1584 C C . ARG A 1 199 ? -6.706 -21.194 23.497 1.00 80.38 199 ARG A C 1
ATOM 1586 O O . ARG A 1 199 ? -6.899 -20.889 22.328 1.00 80.38 199 ARG A O 1
ATOM 1593 N N . HIS A 1 200 ? -5.492 -21.447 23.985 1.00 84.38 200 HIS A N 1
ATOM 1594 C CA . HIS A 1 200 ? -4.256 -21.327 23.204 1.00 84.38 200 HIS A CA 1
ATOM 1595 C C . HIS A 1 200 ? -3.415 -22.604 23.321 1.00 84.38 200 HIS A C 1
ATOM 1597 O O . HIS A 1 200 ? -2.195 -22.574 23.472 1.00 84.38 200 HIS A O 1
ATOM 1603 N N . ALA A 1 201 ? -4.062 -23.765 23.305 1.00 84.31 201 ALA A N 1
ATOM 1604 C CA . ALA A 1 201 ? -3.358 -25.027 23.459 1.00 84.31 201 ALA A CA 1
ATOM 1605 C C . ALA A 1 201 ? -2.356 -25.241 22.307 1.00 84.31 201 ALA A C 1
ATOM 1607 O O . ALA A 1 201 ? -2.732 -25.354 21.144 1.00 84.31 201 ALA A O 1
ATOM 1608 N N . GLY A 1 202 ? -1.063 -25.313 22.635 1.00 83.81 202 GLY A N 1
ATOM 1609 C CA . GLY A 1 202 ? -0.009 -25.628 21.665 1.00 83.81 202 GLY A CA 1
ATOM 1610 C C . GLY A 1 202 ? 0.367 -24.494 20.709 1.00 83.81 202 GLY A C 1
ATOM 1611 O O . GLY A 1 202 ? 1.060 -24.760 19.725 1.00 83.81 202 GLY A O 1
ATOM 1612 N N . TRP A 1 203 ? -0.030 -23.250 21.004 1.00 85.94 203 TRP A N 1
ATOM 1613 C CA . TRP A 1 203 ? 0.270 -22.088 20.164 1.00 85.94 203 TRP A CA 1
ATOM 1614 C C . TRP A 1 203 ? 1.765 -21.950 19.845 1.00 85.94 203 TRP A C 1
ATOM 1616 O O . TRP A 1 203 ? 2.114 -21.589 18.727 1.00 85.94 203 TRP A O 1
ATOM 1626 N N . GLN A 1 204 ? 2.649 -22.313 20.785 1.00 83.69 204 GLN A N 1
ATOM 1627 C CA . GLN A 1 204 ? 4.099 -22.228 20.601 1.00 83.69 204 GLN A CA 1
ATOM 1628 C C . GLN A 1 204 ? 4.574 -23.110 19.448 1.00 83.69 204 GLN A C 1
ATOM 1630 O O . GLN A 1 204 ? 5.382 -22.681 18.633 1.00 83.69 204 GLN A O 1
ATOM 1635 N N . LYS A 1 205 ? 4.067 -24.348 19.375 1.00 84.06 205 LYS A N 1
ATOM 1636 C CA . LYS A 1 205 ? 4.455 -25.308 18.333 1.00 84.06 205 LYS A CA 1
ATOM 1637 C C . LYS A 1 205 ? 3.881 -24.919 16.978 1.00 84.06 205 LYS A C 1
ATOM 1639 O O . LYS A 1 205 ? 4.579 -25.043 15.981 1.00 84.06 205 LYS A O 1
ATOM 1644 N N . LEU A 1 206 ? 2.632 -24.452 16.958 1.00 84.94 206 LEU A N 1
ATOM 1645 C CA . LEU A 1 206 ? 1.980 -23.994 15.732 1.00 84.94 206 LEU A CA 1
ATOM 1646 C C . LEU A 1 206 ? 2.710 -22.784 15.144 1.00 84.94 206 LEU A C 1
ATOM 1648 O O . LEU A 1 206 ? 3.063 -22.815 13.972 1.00 84.94 206 LEU A O 1
ATOM 1652 N N . ARG A 1 207 ? 3.021 -21.776 15.968 1.00 85.62 207 ARG A N 1
ATOM 1653 C CA . ARG A 1 207 ? 3.742 -20.582 15.509 1.00 85.62 207 ARG A CA 1
ATOM 1654 C C . ARG A 1 207 ? 5.168 -20.882 15.064 1.00 85.62 207 ARG A C 1
ATOM 1656 O O . ARG A 1 207 ? 5.601 -20.341 14.058 1.00 85.62 207 ARG A O 1
ATOM 1663 N N . LEU A 1 208 ? 5.879 -21.772 15.758 1.00 86.69 208 LEU A N 1
ATOM 1664 C CA . LEU A 1 208 ? 7.198 -22.227 15.307 1.00 86.69 208 LEU A CA 1
ATOM 1665 C C . LEU A 1 208 ? 7.134 -22.878 13.922 1.00 86.69 208 LEU A C 1
ATOM 1667 O O . LEU A 1 208 ? 7.942 -22.538 13.065 1.00 86.69 208 LEU A O 1
ATOM 1671 N N . ALA A 1 209 ? 6.168 -23.772 13.702 1.00 88.25 209 ALA A N 1
ATOM 1672 C CA . ALA A 1 209 ? 5.999 -24.444 12.417 1.00 88.25 209 ALA A CA 1
ATOM 1673 C C . ALA A 1 209 ? 5.611 -23.469 11.290 1.00 88.25 209 ALA A C 1
ATOM 1675 O O . ALA A 1 209 ? 6.088 -23.607 10.169 1.00 88.25 209 ALA A O 1
ATOM 1676 N N . GLU A 1 210 ? 4.771 -22.475 11.582 1.00 89.31 210 GLU A N 1
ATOM 1677 C CA . GLU A 1 210 ? 4.377 -21.434 10.625 1.00 89.31 210 GLU A CA 1
ATOM 1678 C C . GLU A 1 210 ? 5.570 -20.564 10.214 1.00 89.31 210 GLU A C 1
ATOM 1680 O O . GLU A 1 210 ? 5.840 -20.426 9.025 1.00 89.31 210 GLU A O 1
ATOM 1685 N N . VAL A 1 211 ? 6.350 -20.075 11.184 1.00 87.19 211 VAL A N 1
ATOM 1686 C CA . VAL A 1 211 ? 7.567 -19.286 10.921 1.00 87.19 211 VAL A CA 1
ATOM 1687 C C . VAL A 1 211 ? 8.614 -20.105 10.162 1.00 87.19 211 VAL A C 1
ATOM 1689 O O . VAL A 1 211 ? 9.298 -19.583 9.282 1.00 87.19 211 VAL A O 1
ATOM 1692 N N . GLU A 1 212 ? 8.759 -21.392 10.483 1.00 92.12 212 GLU A N 1
ATOM 1693 C CA . GLU A 1 212 ? 9.668 -22.289 9.765 1.00 92.12 212 GLU A CA 1
ATOM 1694 C C . GLU A 1 212 ? 9.236 -22.471 8.305 1.00 92.12 212 GLU A C 1
ATOM 1696 O O . GLU A 1 212 ? 10.058 -22.330 7.401 1.00 92.12 212 GLU A O 1
ATOM 1701 N N . PHE A 1 213 ? 7.941 -22.671 8.062 1.00 92.31 213 PHE A N 1
ATOM 1702 C CA . PHE A 1 213 ? 7.392 -22.756 6.712 1.00 92.31 213 PHE A CA 1
ATOM 1703 C C . PHE A 1 213 ? 7.551 -21.444 5.924 1.00 92.31 213 PHE A C 1
ATOM 1705 O O . PHE A 1 213 ? 7.967 -21.461 4.764 1.00 92.31 213 PHE A O 1
ATOM 1712 N N . GLU A 1 214 ? 7.265 -20.294 6.538 1.00 90.44 214 GLU A N 1
ATOM 1713 C CA . GLU A 1 214 ? 7.465 -18.982 5.912 1.00 90.44 214 GLU A CA 1
ATOM 1714 C C . GLU A 1 214 ? 8.928 -18.752 5.536 1.00 90.44 214 GLU A C 1
ATOM 1716 O O . GLU A 1 214 ? 9.229 -18.312 4.423 1.00 90.44 214 GLU A O 1
ATOM 1721 N N . LYS A 1 215 ? 9.849 -19.110 6.435 1.00 91.94 215 LYS A N 1
ATOM 1722 C CA . LYS A 1 215 ? 11.283 -19.058 6.169 1.00 91.94 215 LYS A CA 1
ATOM 1723 C C . LYS A 1 215 ? 11.655 -19.925 4.966 1.00 91.94 215 LYS A C 1
ATOM 1725 O O . LYS A 1 215 ? 12.340 -19.435 4.073 1.00 91.94 215 LYS A O 1
ATOM 1730 N N . GLU A 1 216 ? 11.190 -21.173 4.904 1.00 95.94 216 GLU A N 1
ATOM 1731 C CA . GLU A 1 216 ? 11.457 -22.063 3.765 1.00 95.94 216 GLU A CA 1
ATOM 1732 C C . GLU A 1 216 ? 10.940 -21.479 2.439 1.00 95.94 216 GLU A C 1
ATOM 1734 O O . GLU A 1 216 ? 11.628 -21.533 1.415 1.00 95.94 216 GLU A O 1
ATOM 1739 N N . MET A 1 217 ? 9.753 -20.867 2.447 1.00 93.56 217 MET A N 1
ATOM 1740 C CA . MET A 1 217 ? 9.185 -20.196 1.273 1.00 93.56 217 MET A CA 1
ATOM 1741 C C . MET A 1 217 ? 10.009 -18.983 0.834 1.00 93.56 217 MET A C 1
ATOM 1743 O O . MET A 1 217 ? 10.253 -18.798 -0.366 1.00 93.56 217 MET A O 1
ATOM 1747 N N . LEU A 1 218 ? 10.463 -18.166 1.785 1.00 92.25 218 LEU A N 1
ATOM 1748 C CA . LEU A 1 218 ? 11.312 -17.010 1.509 1.00 92.25 218 LEU A CA 1
ATOM 1749 C C . LEU A 1 218 ? 12.694 -17.429 0.995 1.00 92.25 218 LEU A C 1
ATOM 1751 O O . LEU A 1 218 ? 13.163 -16.857 0.008 1.00 92.25 218 LEU A O 1
ATOM 1755 N N . ASP A 1 219 ? 13.305 -18.454 1.589 1.00 95.38 219 ASP A N 1
ATOM 1756 C CA . ASP A 1 219 ? 14.594 -19.007 1.161 1.00 95.38 219 ASP A CA 1
ATOM 1757 C C . ASP A 1 219 ? 14.502 -19.554 -0.275 1.00 95.38 219 ASP A C 1
ATOM 1759 O O . ASP A 1 219 ? 15.318 -19.202 -1.134 1.00 95.38 219 ASP A O 1
ATOM 1763 N N . ALA A 1 220 ? 13.444 -20.304 -0.603 1.00 96.44 220 ALA A N 1
ATOM 1764 C CA . ALA A 1 220 ? 13.190 -20.761 -1.971 1.00 96.44 220 ALA A CA 1
ATOM 1765 C C . ALA A 1 220 ? 12.986 -19.587 -2.954 1.00 96.44 220 ALA A C 1
ATOM 1767 O O . ALA A 1 220 ? 13.465 -19.604 -4.098 1.00 96.44 220 ALA A O 1
ATOM 1768 N N . GLY A 1 221 ? 12.296 -18.529 -2.517 1.00 95.94 221 GLY A N 1
ATOM 1769 C CA . GLY A 1 221 ? 12.138 -17.290 -3.277 1.00 95.94 221 GLY A CA 1
ATOM 1770 C 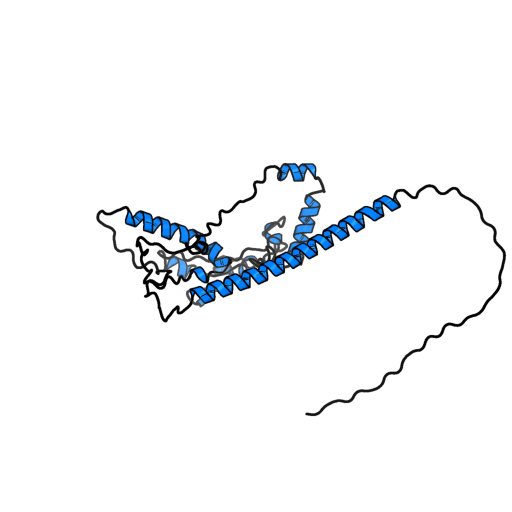C . GLY A 1 221 ? 13.473 -16.590 -3.552 1.00 95.94 221 GLY A C 1
ATOM 1771 O O . GLY A 1 221 ? 13.732 -16.165 -4.686 1.00 95.94 221 GLY A O 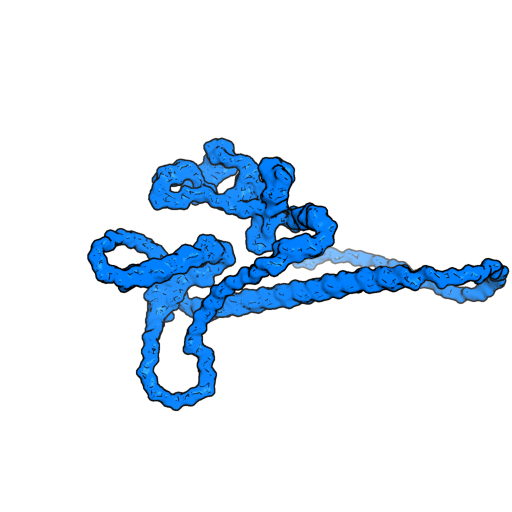1
ATOM 1772 N N . LEU A 1 222 ? 14.340 -16.519 -2.543 1.00 96.38 222 LEU A N 1
ATOM 1773 C CA . LEU A 1 222 ? 15.677 -15.942 -2.630 1.00 96.38 222 LEU A CA 1
ATOM 1774 C C . LEU A 1 222 ? 16.570 -16.741 -3.588 1.00 96.38 222 LEU A C 1
ATOM 1776 O O . LEU A 1 222 ? 17.215 -16.159 -4.464 1.00 96.38 222 LEU A O 1
ATOM 1780 N N . GLU A 1 223 ? 16.569 -18.071 -3.511 1.00 96.94 223 GLU A N 1
ATOM 1781 C CA . GLU A 1 223 ? 17.307 -18.929 -4.447 1.00 96.94 223 GLU A CA 1
ATOM 1782 C C . GLU A 1 223 ? 16.869 -18.715 -5.903 1.00 96.94 223 GLU A C 1
ATOM 1784 O O . GLU A 1 223 ? 17.702 -18.589 -6.814 1.00 96.94 223 GLU A O 1
ATOM 1789 N N . ARG A 1 224 ? 15.558 -18.599 -6.138 1.00 96.69 224 ARG A N 1
ATOM 1790 C CA . ARG A 1 224 ? 15.007 -18.315 -7.468 1.00 96.69 224 ARG A CA 1
ATOM 1791 C C . ARG A 1 224 ? 15.490 -16.966 -7.999 1.00 96.69 224 ARG A C 1
ATOM 1793 O O . ARG A 1 224 ? 15.948 -16.885 -9.143 1.00 96.69 224 ARG A O 1
ATOM 1800 N N . LEU A 1 225 ? 15.406 -15.914 -7.183 1.00 96.19 225 LEU A N 1
ATOM 1801 C CA . LEU A 1 225 ? 15.815 -14.561 -7.566 1.00 96.19 225 LEU A CA 1
ATOM 1802 C C . LEU A 1 225 ? 17.328 -14.457 -7.784 1.00 96.19 225 LEU A C 1
ATOM 1804 O O . LEU A 1 225 ? 17.754 -13.891 -8.789 1.00 96.19 225 LEU A O 1
ATOM 1808 N N . THR A 1 226 ? 18.145 -15.059 -6.919 1.00 96.00 226 THR A N 1
ATOM 1809 C CA . THR A 1 226 ? 19.612 -15.070 -7.078 1.00 96.00 226 THR A CA 1
ATOM 1810 C C . THR A 1 226 ? 20.050 -15.858 -8.314 1.00 96.00 226 THR A C 1
ATOM 1812 O O . THR A 1 226 ? 21.016 -15.494 -8.984 1.00 96.00 226 THR A O 1
ATOM 1815 N N . THR A 1 227 ? 19.330 -16.922 -8.674 1.00 97.00 227 THR A N 1
ATOM 1816 C CA . THR A 1 227 ? 19.563 -17.657 -9.925 1.00 97.00 227 THR A CA 1
ATOM 1817 C C . THR A 1 227 ? 19.182 -16.817 -11.142 1.00 97.00 227 THR A C 1
ATOM 1819 O O . THR A 1 227 ? 19.889 -16.816 -12.154 1.00 97.00 227 THR A O 1
ATOM 1822 N N . GLN A 1 228 ? 18.065 -16.089 -11.066 1.00 95.56 228 GLN A N 1
ATOM 1823 C CA . GLN A 1 228 ? 17.640 -15.178 -12.124 1.00 95.56 228 GLN A CA 1
ATOM 1824 C C . GLN A 1 228 ? 18.634 -14.024 -12.308 1.00 95.56 228 GLN A C 1
ATOM 1826 O O . GLN A 1 228 ? 18.971 -13.703 -13.448 1.00 95.56 228 GLN A O 1
ATOM 1831 N N . GLU A 1 229 ? 19.148 -13.458 -11.216 1.00 97.50 229 GLU A N 1
ATOM 1832 C CA . GLU A 1 229 ? 20.204 -12.443 -11.227 1.00 97.50 229 GLU A CA 1
ATOM 1833 C C . GLU A 1 229 ? 21.455 -12.965 -11.938 1.00 97.50 229 GLU A C 1
ATOM 1835 O O . GLU A 1 229 ? 21.882 -12.359 -12.922 1.00 97.50 229 GLU A O 1
ATOM 1840 N N . ARG A 1 230 ? 21.957 -14.150 -11.565 1.00 96.00 230 ARG A N 1
ATOM 1841 C CA . ARG A 1 230 ? 23.117 -14.775 -12.222 1.00 96.00 230 ARG A CA 1
ATOM 1842 C C . ARG A 1 230 ? 22.904 -14.971 -13.725 1.00 96.00 230 ARG A C 1
ATOM 1844 O O . ARG A 1 230 ? 23.801 -14.699 -14.522 1.00 96.00 230 ARG A O 1
ATOM 1851 N N . LYS A 1 231 ? 21.703 -15.389 -14.145 1.00 96.06 231 LYS A N 1
ATOM 1852 C CA . LYS A 1 231 ? 21.339 -15.514 -15.571 1.00 96.06 231 LYS A CA 1
ATOM 1853 C C . LYS A 1 231 ? 21.291 -14.166 -16.289 1.00 96.06 231 LYS A C 1
ATOM 1855 O O . LYS A 1 231 ? 21.584 -14.103 -17.480 1.00 96.06 231 LYS A O 1
ATOM 1860 N N . ILE A 1 232 ? 20.849 -13.100 -15.622 1.00 94.75 232 ILE A N 1
ATOM 1861 C CA . ILE A 1 232 ? 20.860 -11.744 -16.185 1.00 94.75 232 ILE A CA 1
ATOM 1862 C C . ILE A 1 232 ? 22.304 -11.262 -16.321 1.00 94.75 232 ILE A C 1
ATOM 1864 O O . ILE A 1 232 ? 22.682 -10.859 -17.415 1.00 94.75 232 ILE A O 1
ATOM 1868 N N . ARG A 1 233 ? 23.124 -11.393 -15.273 1.00 92.44 233 ARG A N 1
ATOM 1869 C CA . ARG A 1 233 ? 24.539 -11.004 -15.285 1.00 92.44 233 ARG A CA 1
ATOM 1870 C C . ARG A 1 233 ? 25.315 -11.706 -16.399 1.00 92.44 233 ARG A C 1
ATOM 1872 O O . ARG A 1 233 ? 25.951 -11.033 -17.201 1.00 92.44 233 ARG A O 1
ATOM 1879 N N . LYS A 1 234 ? 25.152 -13.028 -16.536 1.00 93.19 234 LYS A N 1
ATOM 1880 C CA . LYS A 1 234 ? 25.754 -13.791 -17.637 1.00 93.19 234 LYS A CA 1
ATOM 1881 C C . LYS A 1 234 ? 25.297 -13.288 -19.010 1.00 93.19 234 LYS A C 1
ATOM 1883 O O . LYS A 1 234 ? 26.120 -13.084 -19.888 1.00 93.19 234 LYS A O 1
ATOM 1888 N N . ARG A 1 235 ? 23.997 -13.022 -19.196 1.00 89.50 235 ARG A N 1
ATOM 1889 C CA . ARG A 1 235 ? 23.490 -12.442 -20.454 1.00 89.50 235 ARG A CA 1
ATOM 1890 C C . ARG A 1 235 ? 24.069 -11.057 -20.737 1.00 89.50 235 ARG A C 1
ATOM 1892 O O . ARG A 1 235 ? 24.280 -10.729 -21.896 1.00 89.50 235 ARG A O 1
ATOM 1899 N N . MET A 1 236 ? 24.313 -10.243 -19.712 1.00 88.38 236 MET A N 1
ATOM 1900 C CA . MET A 1 236 ? 24.966 -8.943 -19.879 1.00 88.38 236 MET A CA 1
ATOM 1901 C C . MET A 1 236 ? 26.428 -9.114 -20.312 1.00 88.38 236 MET A C 1
ATOM 1903 O O . MET A 1 236 ? 26.851 -8.452 -21.255 1.00 88.38 236 MET A O 1
ATOM 1907 N N . GLU A 1 237 ? 27.173 -10.033 -19.694 1.00 86.06 237 GLU A N 1
ATOM 1908 C CA . GLU A 1 237 ? 28.543 -10.387 -20.102 1.00 86.06 237 GLU A CA 1
ATOM 1909 C C . GLU A 1 237 ? 28.586 -10.913 -21.548 1.00 86.06 237 GLU A C 1
ATOM 1911 O O . GLU A 1 237 ? 29.358 -10.414 -22.368 1.00 86.06 237 GLU A O 1
ATOM 1916 N N . ASP A 1 238 ? 27.683 -11.833 -21.896 1.00 82.12 238 ASP A N 1
ATOM 1917 C CA . ASP A 1 238 ? 27.545 -12.415 -23.237 1.00 82.12 238 ASP A CA 1
ATOM 1918 C C . ASP A 1 238 ? 27.137 -11.384 -24.305 1.00 82.12 238 ASP A C 1
ATOM 1920 O O . ASP A 1 238 ? 27.318 -11.641 -25.487 1.00 82.12 238 ASP A O 1
ATOM 1924 N N . VAL A 1 239 ? 26.583 -10.224 -23.936 1.00 80.31 239 VAL A N 1
ATOM 1925 C CA . VAL A 1 239 ? 26.294 -9.113 -24.868 1.00 80.31 239 VAL A CA 1
ATOM 1926 C C . VAL A 1 239 ? 27.493 -8.168 -25.003 1.00 80.31 239 VAL A C 1
ATOM 1928 O O . VAL A 1 239 ? 27.704 -7.580 -26.065 1.00 80.31 239 VAL A O 1
ATOM 1931 N N . ILE A 1 240 ? 28.315 -8.043 -23.960 1.00 76.19 240 ILE A N 1
ATOM 1932 C CA . ILE A 1 240 ? 29.508 -7.186 -23.951 1.00 76.19 240 ILE A CA 1
ATOM 1933 C C . ILE A 1 240 ? 30.658 -7.829 -24.750 1.00 76.19 240 ILE A C 1
ATOM 1935 O O . ILE A 1 240 ? 31.333 -7.143 -25.519 1.00 76.19 240 ILE A O 1
ATOM 1939 N N . ILE A 1 241 ? 30.860 -9.146 -24.632 1.00 64.88 241 ILE A N 1
ATOM 1940 C CA . ILE A 1 241 ? 32.007 -9.863 -25.226 1.00 64.88 241 ILE A CA 1
ATOM 1941 C C . ILE A 1 241 ? 31.962 -9.971 -26.776 1.00 64.88 241 ILE A C 1
ATOM 1943 O O . ILE A 1 241 ? 32.998 -9.745 -27.407 1.00 64.88 241 ILE A O 1
ATOM 1947 N N . PRO A 1 242 ? 30.819 -10.211 -27.457 1.00 57.03 242 PRO A N 1
ATOM 1948 C CA . PRO A 1 242 ? 30.768 -10.283 -28.923 1.00 57.03 242 PRO A CA 1
ATOM 1949 C C . PRO A 1 242 ? 31.049 -8.941 -29.607 1.00 57.03 242 PRO A C 1
ATOM 1951 O O . PRO A 1 242 ? 31.495 -8.906 -30.756 1.00 57.03 242 PRO A O 1
ATOM 1954 N N . ASN A 1 243 ? 30.791 -7.826 -28.917 1.00 53.78 243 ASN A N 1
ATOM 1955 C CA . ASN A 1 243 ? 30.966 -6.490 -29.484 1.00 53.78 243 ASN A CA 1
ATOM 1956 C C . ASN A 1 243 ? 32.440 -6.041 -29.492 1.00 53.78 243 ASN A C 1
ATOM 1958 O O . ASN A 1 243 ? 32.832 -5.234 -30.336 1.00 53.78 243 ASN A O 1
ATOM 1962 N N . ALA A 1 244 ? 33.272 -6.621 -28.620 1.00 53.94 244 ALA A N 1
ATOM 1963 C CA . ALA A 1 244 ? 34.724 -6.435 -28.629 1.00 53.94 244 ALA A CA 1
ATOM 1964 C C . ALA A 1 244 ? 35.417 -7.217 -29.766 1.00 53.94 244 ALA A C 1
ATOM 1966 O O . ALA A 1 244 ? 36.440 -6.779 -30.281 1.00 53.94 244 ALA A O 1
ATOM 1967 N N . GLN A 1 245 ? 34.846 -8.346 -30.211 1.00 54.22 245 GLN A N 1
ATOM 1968 C CA . GLN A 1 245 ? 35.393 -9.128 -31.333 1.00 54.22 245 GLN A CA 1
ATOM 1969 C C . GLN A 1 245 ? 34.959 -8.602 -32.711 1.00 54.22 245 GLN A C 1
ATOM 1971 O O . GLN A 1 245 ? 35.714 -8.719 -33.675 1.00 54.22 245 GLN A O 1
ATOM 1976 N N . ARG A 1 246 ? 33.781 -7.967 -32.834 1.00 52.06 246 ARG A N 1
ATOM 1977 C CA . ARG A 1 246 ? 33.357 -7.324 -34.098 1.00 52.06 246 ARG A CA 1
ATOM 1978 C C . ARG A 1 246 ? 34.136 -6.056 -34.440 1.00 52.06 246 ARG A C 1
ATOM 1980 O O . ARG A 1 246 ? 34.179 -5.678 -35.605 1.00 52.06 246 ARG A O 1
ATOM 1987 N N . SER A 1 247 ? 34.762 -5.418 -33.458 1.00 50.91 247 SER A N 1
ATOM 1988 C CA . SER A 1 247 ? 35.539 -4.190 -33.647 1.00 50.91 247 SER A CA 1
ATOM 1989 C C . SER A 1 247 ? 37.009 -4.438 -34.031 1.00 50.91 247 SER A C 1
ATOM 1991 O O . SER A 1 247 ? 37.700 -3.477 -34.357 1.00 50.91 247 SER A O 1
ATOM 1993 N N . SER A 1 248 ? 37.483 -5.696 -34.081 1.00 50.38 248 SER A N 1
ATOM 1994 C CA . SER A 1 248 ? 38.873 -6.026 -34.458 1.00 50.38 248 SER A CA 1
ATOM 1995 C C . SER A 1 248 ? 39.040 -6.780 -35.789 1.00 50.38 248 SER A C 1
ATOM 1997 O O . SER A 1 248 ? 40.162 -7.139 -36.139 1.00 50.38 248 SER A O 1
ATOM 1999 N N . ALA A 1 249 ? 37.969 -7.025 -36.550 1.00 45.12 249 ALA A N 1
ATOM 2000 C CA . ALA A 1 249 ? 38.033 -7.692 -37.856 1.00 45.12 249 ALA A CA 1
ATOM 2001 C C . ALA A 1 249 ? 37.847 -6.676 -38.997 1.00 45.12 249 ALA A C 1
ATOM 2003 O O . ALA A 1 249 ? 36.852 -6.688 -39.716 1.00 45.12 249 ALA A O 1
ATOM 2004 N N . GLY A 1 250 ? 38.804 -5.758 -39.126 1.00 47.47 250 GLY A N 1
ATOM 2005 C CA . GLY A 1 250 ? 38.824 -4.714 -40.148 1.00 47.47 250 GLY A CA 1
ATOM 2006 C C . GLY A 1 250 ? 40.194 -4.586 -40.806 1.00 47.47 250 GLY A C 1
ATOM 2007 O O . GLY A 1 250 ? 40.836 -3.553 -40.665 1.00 47.47 250 GLY A O 1
ATOM 2008 N N . SER A 1 251 ? 40.652 -5.625 -41.508 1.00 44.19 251 SER A N 1
ATOM 2009 C CA . SER A 1 251 ? 41.739 -5.525 -42.497 1.00 44.19 251 SER A CA 1
ATOM 2010 C C . SER A 1 251 ? 41.790 -6.777 -43.382 1.00 44.19 251 SER A C 1
ATOM 2012 O O . SER A 1 251 ? 42.539 -7.718 -43.144 1.00 44.19 251 SER A O 1
ATOM 2014 N N . GLY A 1 252 ? 40.968 -6.802 -44.432 1.00 42.09 252 GLY A N 1
ATOM 2015 C CA . GLY A 1 252 ? 41.164 -7.728 -45.550 1.00 42.09 252 GLY A CA 1
ATOM 2016 C C . GLY A 1 252 ? 42.003 -7.067 -46.653 1.00 42.09 252 GLY A C 1
ATOM 2017 O O . GLY A 1 252 ? 41.729 -5.908 -46.972 1.00 42.09 252 GLY A O 1
ATOM 2018 N N . PRO A 1 253 ? 42.983 -7.751 -47.275 1.00 42.00 253 PRO A N 1
ATOM 2019 C CA . PRO A 1 253 ? 43.524 -7.352 -48.569 1.00 42.00 253 PRO A CA 1
ATOM 2020 C C . PRO A 1 253 ? 42.616 -7.850 -49.708 1.00 42.00 253 PRO A C 1
ATOM 2022 O O . PRO A 1 253 ? 42.044 -8.936 -49.642 1.00 42.00 253 PRO A O 1
ATOM 2025 N N . LEU A 1 254 ? 42.481 -7.024 -50.746 1.00 40.88 254 LEU A N 1
ATOM 2026 C CA . LEU A 1 254 ? 41.616 -7.212 -51.915 1.00 40.88 254 LEU A CA 1
ATOM 2027 C C . LEU A 1 254 ? 42.170 -8.201 -52.964 1.00 40.88 254 LEU A C 1
ATOM 2029 O O . LEU A 1 254 ? 43.384 -8.308 -53.116 1.00 40.88 254 LEU A O 1
ATOM 2033 N N . GLN A 1 255 ? 41.225 -8.706 -53.786 1.00 44.19 255 GLN A N 1
ATOM 2034 C CA . GLN A 1 255 ? 41.291 -9.130 -55.213 1.00 44.19 255 GLN A CA 1
ATOM 2035 C C . GLN A 1 255 ? 41.257 -10.647 -55.533 1.00 44.19 255 GLN A C 1
ATOM 2037 O O . GLN A 1 255 ? 41.721 -11.439 -54.720 1.00 44.19 255 GLN A O 1
ATOM 2042 N N . PRO A 1 256 ? 40.858 -11.072 -56.764 1.00 40.53 256 PRO A N 1
ATOM 2043 C CA . PRO A 1 256 ? 39.857 -10.520 -57.702 1.00 40.53 256 PRO A CA 1
ATOM 2044 C C . PRO A 1 256 ? 38.907 -11.584 -58.334 1.00 40.53 256 PRO A C 1
ATOM 2046 O O . PRO A 1 256 ? 39.065 -12.789 -58.170 1.00 40.53 256 PRO A O 1
ATOM 2049 N N . LEU A 1 257 ? 37.920 -11.089 -59.095 1.00 43.44 257 LEU A N 1
ATOM 2050 C CA . LEU A 1 257 ? 36.960 -11.807 -59.953 1.00 43.44 257 LEU A CA 1
ATOM 2051 C C . LEU A 1 257 ? 37.610 -12.561 -61.135 1.00 43.44 257 LEU A C 1
ATOM 2053 O O . LEU A 1 257 ? 38.427 -11.974 -61.840 1.00 43.44 257 LEU A O 1
ATOM 2057 N N . ASN A 1 258 ? 37.160 -13.797 -61.403 1.00 35.41 258 ASN A N 1
ATOM 2058 C CA . ASN A 1 258 ? 36.699 -14.309 -62.714 1.00 35.41 258 ASN A CA 1
ATOM 2059 C C . ASN A 1 258 ? 36.230 -15.775 -62.587 1.00 35.41 258 ASN A C 1
ATOM 2061 O O . ASN A 1 258 ? 36.803 -16.544 -61.820 1.00 35.41 258 ASN A O 1
ATOM 2065 N N . GLY A 1 259 ? 35.149 -16.134 -63.290 1.00 34.72 259 GLY A N 1
ATOM 2066 C CA . GLY A 1 259 ? 34.455 -17.425 -63.162 1.00 34.72 259 GLY A CA 1
ATOM 2067 C C . GLY A 1 259 ? 34.656 -18.384 -64.332 1.00 34.72 259 GLY A C 1
ATOM 2068 O O . GLY A 1 259 ? 35.234 -17.982 -65.328 1.00 34.72 259 GLY A O 1
ATOM 2069 N N . GLU A 1 260 ? 34.112 -19.604 -64.206 1.00 31.33 260 GLU A N 1
ATOM 2070 C CA . GLU A 1 260 ? 33.709 -20.517 -65.293 1.00 31.33 260 GLU A CA 1
ATOM 2071 C C . GLU A 1 260 ? 32.618 -21.507 -64.807 1.00 31.33 260 GLU A C 1
ATOM 2073 O O . GLU A 1 260 ? 32.320 -21.613 -63.617 1.00 31.33 260 GLU A O 1
ATOM 2078 N N . ILE A 1 261 ? 31.971 -22.155 -65.776 1.00 32.34 261 ILE A N 1
ATOM 2079 C CA . ILE A 1 261 ? 30.628 -22.760 -65.800 1.00 32.34 261 ILE A CA 1
ATOM 2080 C C . ILE A 1 261 ? 30.638 -24.279 -65.468 1.00 32.34 261 ILE A C 1
ATOM 2082 O O . ILE A 1 261 ? 31.537 -24.972 -65.919 1.00 32.34 261 ILE A O 1
ATOM 2086 N N . LEU A 1 262 ? 29.608 -24.727 -64.709 1.00 34.16 262 LEU A N 1
ATOM 2087 C CA . LEU A 1 262 ? 28.834 -26.013 -64.574 1.00 34.16 262 LEU A CA 1
ATOM 2088 C C . LEU A 1 262 ? 29.310 -27.339 -65.268 1.00 34.16 262 LEU A C 1
ATOM 2090 O O . LEU A 1 262 ? 30.030 -27.233 -66.252 1.00 34.16 262 LEU A O 1
ATOM 2094 N N . PRO A 1 263 ? 28.818 -28.581 -64.925 1.00 45.06 263 PRO A N 1
ATOM 2095 C CA . PRO A 1 263 ? 27.537 -28.916 -64.247 1.00 45.06 263 PRO A CA 1
ATOM 2096 C C . PRO A 1 263 ? 27.446 -30.180 -63.321 1.00 45.06 263 PRO A C 1
ATOM 2098 O O . PRO A 1 263 ? 28.306 -31.049 -63.309 1.00 45.06 263 PRO A O 1
ATOM 2101 N N . ASN A 1 264 ? 26.274 -30.288 -62.662 1.00 29.36 264 ASN A N 1
ATOM 2102 C CA . ASN A 1 264 ? 25.491 -31.478 -62.242 1.00 29.36 264 ASN A CA 1
ATOM 2103 C C . ASN A 1 264 ? 26.069 -32.548 -61.284 1.00 29.36 264 ASN A C 1
ATOM 2105 O O . ASN A 1 264 ? 26.908 -33.344 -61.681 1.00 29.36 264 ASN A O 1
ATOM 2109 N N . ASP A 1 265 ? 25.406 -32.735 -60.129 1.00 32.59 265 ASP A N 1
ATOM 2110 C CA . ASP A 1 265 ? 24.792 -34.033 -59.796 1.00 32.59 265 ASP A CA 1
ATOM 2111 C C . ASP A 1 265 ? 23.572 -33.875 -58.857 1.00 32.59 265 ASP A C 1
ATOM 2113 O O . ASP A 1 265 ? 23.383 -32.891 -58.144 1.00 32.59 265 ASP A O 1
ATOM 2117 N N . SER A 1 266 ? 22.712 -34.867 -58.975 1.00 33.75 266 SER A N 1
ATOM 2118 C CA . SER A 1 266 ? 21.291 -35.033 -58.717 1.00 33.75 266 SER A CA 1
ATOM 2119 C C . SER A 1 266 ? 20.993 -35.436 -57.267 1.00 33.75 266 SER A C 1
ATOM 2121 O O . SER A 1 266 ? 21.778 -36.170 -56.679 1.00 33.75 266 SER A O 1
ATOM 2123 N N . GLY A 1 267 ? 19.810 -35.119 -56.703 1.00 30.97 267 GLY A N 1
ATOM 2124 C CA . GLY A 1 267 ? 19.448 -35.795 -55.441 1.00 30.97 267 GLY A CA 1
ATOM 2125 C C . GLY A 1 267 ? 18.271 -35.357 -54.565 1.00 30.97 267 GLY A C 1
ATOM 2126 O O . GLY A 1 267 ? 18.435 -35.335 -53.358 1.00 30.97 267 GLY A O 1
ATOM 2127 N N . LYS A 1 268 ? 17.095 -35.060 -55.13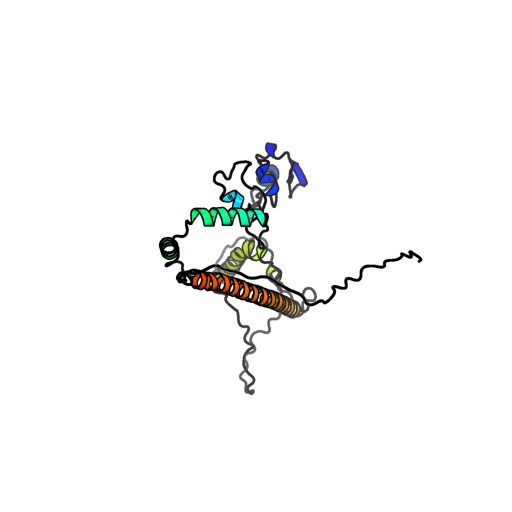3 1.00 33.47 268 LYS A N 1
ATOM 2128 C CA . LYS A 1 268 ? 15.735 -35.172 -54.533 1.00 33.47 268 LYS A CA 1
ATOM 2129 C C . LYS A 1 268 ? 15.486 -34.808 -53.047 1.00 33.47 268 LYS A C 1
ATOM 2131 O O . LYS A 1 268 ? 15.742 -35.573 -52.123 1.00 33.47 268 LYS A O 1
ATOM 2136 N N . ILE A 1 269 ? 14.693 -33.746 -52.898 1.00 37.97 269 ILE A N 1
ATOM 2137 C CA . ILE A 1 269 ? 13.758 -33.462 -51.797 1.00 37.97 269 ILE A CA 1
ATOM 2138 C C . ILE A 1 269 ? 12.683 -34.563 -51.691 1.00 37.97 269 ILE A C 1
ATOM 2140 O O . ILE A 1 269 ? 12.160 -35.024 -52.711 1.00 37.97 269 ILE A O 1
ATOM 2144 N N . ARG A 1 270 ? 12.275 -34.910 -50.462 1.00 34.03 270 ARG A N 1
ATOM 2145 C CA . ARG A 1 270 ? 10.941 -35.462 -50.171 1.00 34.03 270 ARG A CA 1
ATOM 2146 C C . ARG A 1 270 ? 10.336 -34.801 -48.932 1.00 34.03 270 ARG A C 1
ATOM 2148 O O . ARG A 1 270 ? 10.731 -35.091 -47.808 1.00 34.03 270 ARG A O 1
ATOM 2155 N N . GLU A 1 271 ? 9.346 -33.951 -49.178 1.00 38.00 271 GLU A N 1
ATOM 2156 C CA . GLU A 1 271 ? 8.257 -33.649 -48.251 1.00 38.00 271 GLU A CA 1
ATOM 2157 C C . GLU A 1 271 ? 7.349 -34.877 -48.095 1.00 38.00 271 GLU A C 1
ATOM 2159 O O . GLU A 1 271 ? 7.212 -35.682 -49.019 1.00 38.00 271 GLU A O 1
ATOM 2164 N N . ASN A 1 272 ? 6.657 -34.979 -46.961 1.00 31.36 272 ASN A N 1
ATOM 2165 C CA . ASN A 1 272 ? 5.375 -35.670 -46.917 1.00 31.36 272 ASN A CA 1
ATOM 2166 C C . ASN A 1 272 ? 4.441 -34.974 -45.927 1.00 31.36 272 ASN A C 1
ATOM 2168 O O . ASN A 1 272 ? 4.721 -34.885 -44.732 1.00 31.36 272 ASN A O 1
ATOM 2172 N N . GLY A 1 273 ? 3.329 -34.477 -46.466 1.00 30.64 273 GLY A N 1
ATOM 2173 C CA . GLY A 1 273 ? 2.236 -33.867 -45.731 1.00 30.64 273 GLY A CA 1
ATOM 2174 C C . GLY A 1 273 ? 1.215 -34.872 -45.190 1.00 30.64 273 GLY A C 1
ATOM 2175 O O . GLY A 1 273 ? 1.064 -35.985 -45.684 1.00 30.64 273 GLY A O 1
ATOM 2176 N N . THR A 1 274 ? 0.528 -34.388 -44.155 1.00 39.88 274 THR A N 1
ATOM 2177 C CA . THR A 1 274 ? -0.915 -34.473 -43.864 1.00 39.88 274 THR A CA 1
ATOM 2178 C C . THR A 1 274 ? -1.666 -35.806 -44.009 1.00 39.88 274 THR A C 1
ATOM 2180 O O . THR A 1 274 ? -1.779 -36.398 -45.076 1.00 39.88 274 THR A O 1
ATOM 2183 N N . LYS A 1 275 ? -2.391 -36.160 -42.935 1.00 34.84 275 LYS A N 1
ATOM 2184 C CA . LYS A 1 275 ? -3.787 -36.641 -42.985 1.00 34.84 275 LYS A CA 1
ATOM 2185 C C . LYS A 1 275 ? -4.446 -36.498 -41.610 1.00 34.84 275 LYS A C 1
ATOM 2187 O O . LYS A 1 275 ? -4.055 -37.152 -40.653 1.00 34.84 275 LYS A O 1
ATOM 2192 N N . GLY A 1 276 ? -5.466 -35.644 -41.527 1.00 32.81 276 GLY A N 1
ATOM 2193 C CA . GLY A 1 276 ? -6.406 -35.630 -40.408 1.00 32.81 276 GLY A CA 1
ATOM 2194 C C . GLY A 1 276 ? -7.510 -36.681 -40.558 1.00 32.81 276 GLY A C 1
ATOM 2195 O O . GLY A 1 276 ? -7.768 -37.144 -41.669 1.00 32.81 276 GLY A O 1
ATOM 2196 N N . LYS A 1 277 ? -8.213 -36.991 -39.457 1.00 34.91 277 LYS A N 1
ATOM 2197 C CA . LYS A 1 277 ? -9.686 -37.117 -39.414 1.00 34.91 277 LYS A CA 1
ATOM 2198 C C . LYS A 1 277 ? -10.226 -37.415 -38.002 1.00 34.91 277 LYS A C 1
ATOM 2200 O O . LYS A 1 277 ? -9.855 -38.401 -37.388 1.00 34.91 277 LYS A O 1
ATOM 2205 N N . LYS A 1 278 ? -11.243 -36.611 -37.657 1.00 35.97 278 LYS A N 1
ATOM 2206 C CA . LYS A 1 278 ? -12.522 -36.929 -36.981 1.00 35.97 278 LYS A CA 1
ATOM 2207 C C . LYS A 1 278 ? -12.569 -37.253 -35.474 1.00 35.97 278 LYS A C 1
ATOM 2209 O O . LYS A 1 278 ? -12.337 -38.372 -35.048 1.00 35.97 278 LYS A O 1
ATOM 2214 N N . ARG A 1 279 ? -13.086 -36.249 -34.746 1.00 42.53 279 ARG A N 1
ATOM 2215 C CA . ARG A 1 279 ? -14.251 -36.250 -33.824 1.00 42.53 279 ARG A CA 1
ATOM 2216 C C . ARG A 1 279 ? -14.878 -37.612 -33.466 1.00 42.53 279 ARG A C 1
ATOM 2218 O O . ARG A 1 279 ? -15.354 -38.303 -34.365 1.00 42.53 279 ARG A O 1
ATOM 2225 N N . LYS A 1 280 ? -15.148 -37.813 -32.170 1.00 35.59 280 LYS A N 1
ATOM 2226 C CA . LYS A 1 280 ? -16.460 -38.263 -31.672 1.00 35.59 280 LYS A CA 1
ATOM 2227 C C . LYS A 1 280 ? -16.708 -37.703 -30.264 1.00 35.59 280 LYS A C 1
ATOM 2229 O O . LYS A 1 280 ? -15.779 -37.611 -29.472 1.00 35.59 280 LYS A O 1
ATOM 2234 N N . ALA A 1 281 ? -17.943 -37.268 -30.050 1.00 37.72 281 ALA A N 1
ATOM 2235 C CA . ALA A 1 281 ? -18.484 -36.658 -28.846 1.00 37.72 281 ALA A CA 1
ATOM 2236 C C . ALA A 1 281 ? -19.164 -37.688 -27.921 1.00 37.72 281 ALA A C 1
ATOM 2238 O O . ALA A 1 281 ? -19.607 -38.726 -28.414 1.00 37.72 281 ALA A O 1
ATOM 2239 N N . GLU A 1 282 ? -19.265 -37.283 -26.649 1.00 37.34 282 GLU A N 1
ATOM 2240 C CA . GLU A 1 282 ? -20.349 -37.467 -25.659 1.00 37.34 282 GLU A CA 1
ATOM 2241 C C . GLU A 1 282 ? -20.789 -38.839 -25.112 1.00 37.34 282 GLU A C 1
ATOM 2243 O O . GLU A 1 282 ? -20.653 -39.884 -25.747 1.00 37.34 282 GLU A O 1
ATOM 2248 N N . LEU A 1 283 ? -21.438 -38.686 -23.942 1.00 38.84 283 LEU A N 1
ATOM 2249 C CA . LEU A 1 283 ? -22.063 -39.586 -22.964 1.00 38.84 283 LEU A CA 1
ATOM 2250 C C . LEU A 1 283 ? -21.095 -40.106 -21.885 1.00 38.84 283 LEU A C 1
ATOM 2252 O O . LEU A 1 283 ? -20.079 -40.707 -22.213 1.00 38.84 283 LEU A O 1
ATOM 2256 N N . GLU A 1 284 ? -21.318 -39.866 -20.590 1.00 41.22 284 GLU A N 1
ATOM 2257 C CA . GLU A 1 284 ? -22.556 -39.611 -19.825 1.00 41.22 284 GLU A CA 1
ATOM 2258 C C . GLU A 1 284 ? -22.241 -38.798 -18.553 1.00 41.22 284 GLU A C 1
ATOM 2260 O O . GLU A 1 284 ? -21.100 -38.935 -18.048 1.00 41.22 284 GLU A O 1
#